Protein AF-A0A937D7L8-F1 (afdb_monomer)

Mean predicted aligned error: 16.49 Å

Organism: NCBI:txid2801330

pLDDT: mean 87.0, std 16.32, range [28.02, 98.81]

Structure (mmCIF, N/CA/C/O backbone):
data_AF-A0A937D7L8-F1
#
_entry.id   AF-A0A937D7L8-F1
#
loop_
_atom_site.group_PDB
_atom_site.id
_atom_site.type_symbol
_atom_site.label_atom_id
_atom_site.label_alt_id
_atom_site.label_comp_id
_atom_site.label_asym_id
_atom_site.label_entity_id
_atom_site.label_seq_id
_atom_site.pdbx_PDB_ins_code
_atom_site.Cartn_x
_atom_site.Cartn_y
_atom_site.Cartn_z
_atom_site.occupancy
_atom_site.B_iso_or_equiv
_atom_site.auth_seq_id
_atom_site.auth_comp_id
_atom_site.auth_asym_id
_atom_site.auth_atom_id
_atom_site.pdbx_PDB_model_num
ATOM 1 N N . MET A 1 1 ? 13.130 20.026 -15.364 1.00 86.62 1 MET A N 1
ATOM 2 C CA . MET A 1 1 ? 12.584 19.504 -14.091 1.00 86.62 1 MET A CA 1
ATOM 3 C C . MET A 1 1 ? 13.753 19.072 -13.237 1.00 86.62 1 MET A C 1
ATOM 5 O O . MET A 1 1 ? 14.743 18.629 -13.805 1.00 86.62 1 MET A O 1
ATOM 9 N N . GLU A 1 2 ? 13.665 19.257 -11.926 1.00 87.44 2 GLU A N 1
ATOM 10 C CA . GLU A 1 2 ? 14.718 18.902 -10.976 1.00 87.44 2 GLU A CA 1
ATOM 11 C C . GLU A 1 2 ? 14.117 18.023 -9.879 1.00 87.44 2 GLU A C 1
ATOM 13 O O . GLU A 1 2 ? 13.001 18.280 -9.432 1.00 87.44 2 GLU A O 1
ATOM 18 N N . PHE A 1 3 ? 14.845 16.976 -9.508 1.00 84.62 3 PHE A N 1
ATOM 19 C CA . PHE A 1 3 ? 14.478 15.969 -8.525 1.00 84.62 3 PHE A CA 1
ATOM 20 C C . PHE A 1 3 ? 15.610 15.858 -7.521 1.00 84.62 3 PHE A C 1
ATOM 22 O O . PHE A 1 3 ? 16.779 15.792 -7.902 1.00 84.62 3 PHE A O 1
ATOM 29 N N . THR A 1 4 ? 15.270 15.794 -6.247 1.00 91.50 4 THR A N 1
ATOM 30 C CA . THR A 1 4 ? 16.220 15.511 -5.179 1.00 91.50 4 THR A CA 1
ATOM 31 C C . THR A 1 4 ? 15.619 14.458 -4.275 1.00 91.50 4 THR A C 1
ATOM 33 O O . THR A 1 4 ? 14.421 14.478 -4.000 1.00 91.50 4 THR A O 1
ATOM 36 N N . GLY A 1 5 ? 16.445 13.529 -3.817 1.00 88.94 5 GLY A N 1
ATOM 37 C CA . GLY A 1 5 ? 15.981 12.482 -2.927 1.00 88.94 5 GLY A CA 1
ATOM 38 C C . GLY A 1 5 ? 17.112 11.832 -2.157 1.00 88.94 5 GLY A C 1
ATOM 39 O O . GLY A 1 5 ? 18.282 11.904 -2.534 1.00 88.94 5 GLY A O 1
ATOM 40 N N . THR A 1 6 ? 16.714 11.178 -1.075 1.00 92.94 6 THR A N 1
ATOM 41 C CA . THR A 1 6 ? 17.574 10.351 -0.236 1.00 92.94 6 THR A CA 1
ATOM 42 C C . THR A 1 6 ? 16.927 8.978 -0.110 1.00 92.94 6 THR A C 1
ATOM 44 O O . THR A 1 6 ? 15.709 8.880 0.024 1.00 92.94 6 THR A O 1
ATOM 47 N N . GLN A 1 7 ? 17.734 7.923 -0.172 1.00 91.06 7 GLN A N 1
ATOM 48 C CA . GLN A 1 7 ? 17.317 6.534 -0.010 1.00 91.06 7 GLN A CA 1
ATOM 49 C C . GLN A 1 7 ? 18.212 5.866 1.028 1.00 91.06 7 GLN A C 1
ATOM 51 O O . GLN A 1 7 ? 19.437 5.967 0.946 1.00 91.06 7 GLN A O 1
ATOM 56 N N . LEU A 1 8 ? 17.602 5.188 1.999 1.00 91.88 8 LEU A N 1
ATOM 57 C CA . LEU A 1 8 ? 18.319 4.329 2.933 1.00 91.88 8 LEU A CA 1
ATOM 58 C C . LEU A 1 8 ? 18.223 2.891 2.423 1.00 91.88 8 LEU A C 1
ATOM 60 O O . LEU A 1 8 ? 17.158 2.282 2.463 1.00 91.88 8 LEU A O 1
ATOM 64 N N . ILE A 1 9 ? 19.335 2.371 1.917 1.00 91.44 9 ILE A N 1
ATOM 65 C CA . ILE A 1 9 ? 19.406 1.067 1.262 1.00 91.44 9 ILE A CA 1
ATOM 66 C C . ILE A 1 9 ? 19.943 0.046 2.270 1.00 91.44 9 ILE A C 1
ATOM 68 O O . ILE A 1 9 ? 21.048 0.259 2.786 1.00 91.44 9 ILE A O 1
ATOM 72 N N . PRO A 1 10 ? 19.225 -1.061 2.549 1.00 85.75 10 PRO A N 1
ATOM 73 C CA . PRO A 1 10 ? 19.586 -2.040 3.577 1.00 85.75 10 PRO A CA 1
ATOM 74 C C . PRO A 1 10 ? 20.721 -2.983 3.132 1.00 85.75 10 PRO A C 1
ATOM 76 O O . PRO A 1 10 ? 20.626 -4.203 3.224 1.00 85.75 10 PRO A O 1
ATOM 79 N N . ALA A 1 11 ? 21.808 -2.417 2.609 1.00 89.31 11 ALA A N 1
ATOM 80 C CA . ALA A 1 11 ? 22.991 -3.134 2.161 1.00 89.31 11 ALA A CA 1
ATOM 81 C C . ALA A 1 11 ? 24.252 -2.301 2.404 1.00 89.31 11 ALA A C 1
ATOM 83 O O . ALA A 1 11 ? 24.210 -1.072 2.496 1.00 89.31 11 ALA A O 1
ATOM 84 N N . ARG A 1 12 ? 25.404 -2.976 2.473 1.00 91.50 12 ARG A N 1
ATOM 85 C CA . ARG A 1 12 ? 26.709 -2.313 2.603 1.00 91.50 12 ARG A CA 1
ATOM 86 C C . ARG A 1 12 ? 27.050 -1.531 1.339 1.00 91.50 12 ARG A C 1
ATOM 88 O O . ARG A 1 12 ? 26.766 -1.984 0.231 1.00 91.50 12 ARG A O 1
ATOM 95 N N . ARG A 1 13 ? 27.786 -0.432 1.496 1.00 92.44 13 ARG A N 1
ATOM 96 C CA . ARG A 1 13 ? 28.120 0.495 0.404 1.00 92.44 13 ARG A CA 1
ATOM 97 C C . ARG A 1 13 ? 28.836 -0.150 -0.774 1.00 92.44 13 ARG A C 1
ATOM 99 O O . ARG A 1 13 ? 28.587 0.233 -1.909 1.00 92.44 13 ARG A O 1
ATOM 106 N N . ALA A 1 14 ? 29.651 -1.175 -0.530 1.00 89.75 14 ALA A N 1
ATOM 107 C CA . ALA A 1 14 ? 30.273 -1.965 -1.592 1.00 89.75 14 ALA A CA 1
ATOM 108 C C . ALA A 1 14 ? 29.255 -2.747 -2.444 1.00 89.75 14 ALA A C 1
ATOM 110 O O . ALA A 1 14 ? 29.382 -2.773 -3.664 1.00 89.75 14 ALA A O 1
ATOM 111 N N . ALA A 1 15 ? 28.232 -3.341 -1.822 1.00 89.00 15 ALA A N 1
ATOM 112 C CA . ALA A 1 15 ? 27.176 -4.061 -2.535 1.00 89.00 15 ALA A CA 1
ATOM 113 C C . ALA A 1 15 ? 26.289 -3.094 -3.330 1.00 89.00 15 ALA A C 1
ATOM 115 O O . ALA A 1 15 ? 26.024 -3.328 -4.506 1.00 89.00 15 ALA A O 1
ATOM 116 N N . VAL A 1 16 ? 25.923 -1.961 -2.719 1.00 93.31 16 VAL A N 1
ATOM 117 C CA . VAL A 1 16 ? 25.184 -0.879 -3.391 1.00 93.31 16 VAL A CA 1
ATOM 118 C C . VAL A 1 16 ? 25.957 -0.349 -4.594 1.00 93.31 16 VAL A C 1
ATOM 120 O O . VAL A 1 16 ? 25.403 -0.233 -5.682 1.00 93.31 16 VAL A O 1
ATOM 123 N N . TRP A 1 17 ? 27.249 -0.066 -4.418 1.00 93.62 17 TRP A N 1
ATOM 124 C CA . TRP A 1 17 ? 28.114 0.390 -5.500 1.00 93.62 17 TRP A CA 1
ATOM 125 C C . TRP A 1 17 ? 28.202 -0.631 -6.633 1.00 93.62 17 TRP A C 1
ATOM 127 O O . TRP A 1 17 ? 28.096 -0.253 -7.796 1.00 93.62 17 TRP A O 1
ATOM 137 N N . SER A 1 18 ? 28.369 -1.915 -6.306 1.00 92.19 18 SER A N 1
ATOM 138 C CA . SER A 1 18 ? 28.414 -2.982 -7.305 1.00 92.19 18 SER A CA 1
ATOM 139 C C . SER A 1 18 ? 27.121 -3.037 -8.118 1.00 92.19 18 SER A C 1
ATOM 141 O O . SER A 1 18 ? 27.185 -3.061 -9.340 1.00 92.19 18 SER A O 1
ATOM 143 N N . ALA A 1 19 ? 25.960 -2.999 -7.458 1.00 91.81 19 ALA A N 1
ATOM 144 C CA . ALA A 1 19 ? 24.665 -3.072 -8.131 1.00 91.81 19 ALA A CA 1
ATOM 145 C C . ALA A 1 19 ? 24.355 -1.820 -8.973 1.00 91.81 19 ALA A C 1
ATOM 147 O O . ALA A 1 19 ? 23.807 -1.936 -10.063 1.00 91.81 19 ALA A O 1
ATOM 148 N N . LEU A 1 20 ? 24.754 -0.624 -8.523 1.00 93.12 20 LEU A N 1
ATOM 149 C CA . LEU A 1 20 ? 24.601 0.617 -9.300 1.00 93.12 20 LEU A CA 1
ATOM 150 C C . LEU A 1 20 ? 25.451 0.657 -10.578 1.00 93.12 20 LEU A C 1
ATOM 152 O O . LEU A 1 20 ? 25.197 1.483 -11.451 1.00 93.12 20 LEU A O 1
ATOM 156 N N . ASN A 1 21 ? 26.468 -0.198 -10.674 1.00 91.56 21 ASN A N 1
ATOM 157 C CA . ASN A 1 21 ? 27.379 -0.274 -11.814 1.00 91.56 21 ASN A CA 1
ATOM 158 C C . ASN A 1 21 ? 27.274 -1.615 -12.560 1.00 91.56 21 ASN A C 1
ATOM 160 O O . ASN A 1 21 ? 28.126 -1.915 -13.395 1.00 91.56 21 ASN A O 1
ATOM 164 N N . ASP A 1 22 ? 26.239 -2.407 -12.274 1.00 89.69 22 ASP A N 1
ATOM 165 C CA . ASP A 1 22 ? 25.953 -3.669 -12.949 1.00 89.69 22 ASP A CA 1
ATOM 166 C C . ASP A 1 22 ? 24.780 -3.482 -13.932 1.00 89.69 22 ASP A C 1
ATOM 168 O O . ASP A 1 22 ? 23.643 -3.272 -13.498 1.00 89.69 22 ASP A O 1
ATOM 172 N N . PRO A 1 23 ? 25.019 -3.573 -15.255 1.00 89.06 23 PRO A N 1
ATOM 173 C CA . PRO A 1 23 ? 23.970 -3.471 -16.265 1.00 89.06 23 PRO A CA 1
ATOM 174 C C . PRO A 1 23 ? 22.791 -4.419 -16.027 1.00 89.06 23 PRO A C 1
ATOM 176 O O . PRO A 1 23 ? 21.646 -4.022 -16.235 1.00 89.06 23 PRO A O 1
ATOM 179 N N . ALA A 1 24 ? 23.046 -5.644 -15.554 1.00 87.19 24 ALA A N 1
ATOM 180 C CA . ALA A 1 24 ? 21.994 -6.629 -15.321 1.00 87.19 24 ALA A CA 1
ATOM 181 C C . ALA A 1 24 ? 21.109 -6.241 -14.129 1.00 87.19 24 ALA A C 1
ATOM 183 O O . ALA A 1 24 ? 19.885 -6.367 -14.206 1.00 87.19 24 ALA A O 1
ATOM 184 N N . ALA A 1 25 ? 21.713 -5.732 -13.051 1.00 87.62 25 ALA A N 1
ATOM 185 C CA . ALA A 1 25 ? 20.992 -5.187 -11.904 1.00 87.62 25 ALA A CA 1
ATOM 186 C C . ALA A 1 25 ? 20.160 -3.957 -12.300 1.00 87.62 25 ALA A C 1
ATOM 188 O O . ALA A 1 25 ? 18.971 -3.878 -11.989 1.00 87.62 25 ALA A O 1
ATOM 189 N N . LEU A 1 26 ? 20.757 -3.019 -13.042 1.00 90.44 26 LEU A N 1
ATOM 190 C CA . LEU A 1 26 ? 20.073 -1.811 -13.505 1.00 90.44 26 LEU A CA 1
ATOM 191 C C . LEU A 1 26 ? 18.905 -2.135 -14.447 1.00 90.44 26 LEU A C 1
ATOM 193 O O . LEU A 1 26 ? 17.831 -1.555 -14.289 1.00 90.44 26 LEU A O 1
ATOM 197 N N . GLN A 1 27 ? 19.070 -3.087 -15.372 1.00 90.44 27 GLN A N 1
ATOM 198 C CA . GLN A 1 27 ? 17.999 -3.516 -16.276 1.00 90.44 27 GLN A CA 1
ATOM 199 C C . GLN A 1 27 ? 16.775 -4.034 -15.511 1.00 90.44 27 GLN A C 1
ATOM 201 O O . GLN A 1 27 ? 15.650 -3.698 -15.868 1.00 90.44 27 GLN A O 1
ATOM 206 N N . GLN A 1 28 ? 16.990 -4.815 -14.447 1.00 86.62 28 GLN A N 1
ATOM 207 C CA . GLN A 1 28 ? 15.910 -5.351 -13.610 1.00 86.62 28 GLN A CA 1
ATOM 208 C C . GLN A 1 28 ? 15.168 -4.256 -12.834 1.00 86.62 28 GLN A C 1
ATOM 210 O O . GLN A 1 28 ? 13.982 -4.399 -12.549 1.00 86.62 28 GLN A O 1
ATOM 215 N N . CYS A 1 29 ? 15.852 -3.157 -12.509 1.00 90.00 29 CYS A N 1
ATOM 216 C CA . CYS A 1 29 ? 15.279 -2.079 -11.707 1.00 90.00 29 CYS A CA 1
ATOM 217 C C . CYS A 1 29 ? 14.566 -1.007 -12.549 1.00 90.00 29 CYS A C 1
ATOM 219 O O . CYS A 1 29 ? 13.704 -0.294 -12.041 1.00 90.00 29 CYS A O 1
ATOM 221 N N . ILE A 1 30 ? 14.904 -0.851 -13.832 1.00 87.56 30 ILE A N 1
ATOM 222 C CA . ILE A 1 30 ? 14.313 0.183 -14.693 1.00 87.56 30 ILE A CA 1
ATOM 223 C C . ILE A 1 30 ? 13.027 -0.350 -15.341 1.00 87.56 30 ILE A C 1
ATOM 225 O O . ILE A 1 30 ? 13.064 -1.185 -16.245 1.00 87.56 30 ILE A O 1
ATOM 229 N N . GLN A 1 31 ? 11.868 0.180 -14.933 1.00 82.25 31 GLN A N 1
ATOM 230 C CA . GLN A 1 31 ? 10.583 -0.239 -15.501 1.00 82.25 31 GLN A CA 1
ATOM 231 C C . GLN A 1 31 ? 10.530 -0.011 -17.022 1.00 82.25 31 GLN A C 1
ATOM 233 O O . GLN A 1 31 ? 10.794 1.086 -17.515 1.00 82.25 31 GLN A O 1
ATOM 238 N N . GLY A 1 32 ? 10.123 -1.049 -17.761 1.00 84.06 32 GLY A N 1
ATOM 239 C CA . GLY A 1 32 ? 9.990 -0.998 -19.217 1.00 84.06 32 GLY A CA 1
ATOM 240 C C . GLY A 1 32 ? 11.327 -1.048 -19.955 1.00 84.06 32 GLY A C 1
ATOM 241 O O . GLY A 1 32 ? 11.353 -0.813 -21.162 1.00 84.06 32 GLY A O 1
ATOM 242 N N . CYS A 1 33 ? 12.433 -1.330 -19.260 1.00 89.75 33 CYS A N 1
ATOM 243 C CA . CYS A 1 33 ? 13.722 -1.548 -19.894 1.00 89.75 33 CYS A CA 1
ATOM 244 C C . CYS A 1 33 ? 13.729 -2.892 -20.631 1.00 89.75 33 CYS A C 1
ATOM 246 O O . CYS A 1 33 ? 13.699 -3.954 -20.020 1.00 89.75 33 CYS A O 1
ATOM 248 N N . GLU A 1 34 ? 13.765 -2.842 -21.961 1.00 90.25 34 GLU A N 1
ATOM 249 C CA . GLU A 1 34 ? 13.915 -4.034 -22.802 1.00 90.25 34 GLU A CA 1
ATOM 250 C C . GLU A 1 34 ? 15.375 -4.499 -22.846 1.00 90.25 34 GLU A C 1
ATOM 252 O O . GLU A 1 34 ? 15.653 -5.682 -23.024 1.00 90.25 34 GLU A O 1
ATOM 257 N N . ARG A 1 35 ? 16.315 -3.553 -22.733 1.00 90.44 35 ARG A N 1
ATOM 258 C CA . ARG A 1 35 ? 17.748 -3.797 -22.906 1.00 90.44 35 ARG A CA 1
ATOM 259 C C . ARG A 1 35 ? 18.556 -2.725 -22.188 1.00 90.44 35 ARG A C 1
ATOM 261 O O . ARG A 1 35 ? 18.288 -1.543 -22.406 1.00 90.44 35 ARG A O 1
ATOM 268 N N . PHE A 1 36 ? 19.550 -3.127 -21.401 1.00 91.00 36 PHE A N 1
ATOM 269 C CA . PHE A 1 36 ? 20.550 -2.238 -20.811 1.00 91.00 36 PHE A CA 1
ATOM 270 C C . PHE A 1 36 ? 21.926 -2.903 -20.886 1.00 91.00 36 PHE A C 1
ATOM 272 O O . PHE A 1 36 ? 22.190 -3.888 -20.203 1.00 91.00 36 PHE A O 1
ATOM 279 N N . GLU A 1 37 ? 22.809 -2.389 -21.735 1.00 90.94 37 GLU A N 1
ATOM 280 C CA . GLU A 1 37 ? 24.075 -3.056 -22.044 1.00 90.94 37 GLU A CA 1
ATOM 281 C C . GLU A 1 37 ? 25.254 -2.098 -22.012 1.00 90.94 37 GLU A C 1
ATOM 283 O O . GLU A 1 37 ? 25.131 -0.921 -22.345 1.00 90.94 37 GLU A O 1
ATOM 288 N N . ALA A 1 38 ? 26.419 -2.622 -21.635 1.00 88.75 38 ALA A N 1
ATOM 289 C CA . ALA A 1 38 ? 27.677 -1.898 -21.728 1.00 88.75 38 ALA A CA 1
ATOM 290 C C . ALA A 1 38 ? 28.092 -1.680 -23.183 1.00 88.75 38 ALA A C 1
ATOM 292 O O . ALA A 1 38 ? 28.195 -2.626 -23.957 1.00 88.75 38 ALA A O 1
ATOM 293 N N . ASP A 1 39 ? 28.360 -0.418 -23.506 1.00 87.31 39 ASP A N 1
ATOM 294 C CA . ASP A 1 39 ? 28.872 0.052 -24.799 1.00 87.31 39 ASP A CA 1
ATOM 295 C C . ASP A 1 39 ? 30.293 0.643 -24.660 1.00 87.31 39 ASP A C 1
ATOM 297 O O . ASP A 1 39 ? 30.927 1.064 -25.621 1.00 87.31 39 ASP A O 1
ATOM 301 N N . GLY A 1 40 ? 30.832 0.654 -23.436 1.00 83.50 40 GLY A N 1
ATOM 302 C CA . GLY A 1 40 ? 32.191 1.082 -23.120 1.00 83.50 40 GLY A CA 1
ATOM 303 C C . GLY A 1 40 ? 32.389 1.306 -21.616 1.00 83.50 40 GLY A C 1
ATOM 304 O O . GLY A 1 40 ? 31.451 1.147 -20.831 1.00 83.50 40 GLY A O 1
ATOM 305 N N . PRO A 1 41 ? 33.600 1.686 -21.169 1.00 80.19 41 PRO A N 1
ATOM 306 C CA . PRO A 1 41 ? 33.849 2.028 -19.770 1.00 80.19 41 PRO A CA 1
ATOM 307 C C . PRO A 1 41 ? 32.956 3.189 -19.315 1.00 80.19 41 PRO A C 1
ATOM 309 O O . PRO A 1 41 ? 33.081 4.307 -19.812 1.00 80.19 41 PRO A O 1
ATOM 312 N N . GLY A 1 42 ? 32.039 2.916 -18.382 1.00 82.25 42 GLY A N 1
ATOM 313 C CA . GLY A 1 42 ? 31.071 3.905 -17.899 1.00 82.25 42 GLY A CA 1
ATOM 314 C C . GLY A 1 42 ? 30.070 4.372 -18.961 1.00 82.25 42 GLY A C 1
ATOM 315 O O . GLY A 1 42 ? 29.457 5.417 -18.775 1.00 82.25 42 GLY A O 1
ATOM 316 N N . GLN A 1 43 ? 29.921 3.639 -20.068 1.00 90.44 43 GLN A N 1
ATOM 317 C CA . GLN A 1 43 ? 28.959 3.937 -21.125 1.00 90.44 43 GLN A CA 1
ATOM 318 C C . GLN A 1 43 ? 28.019 2.756 -21.319 1.00 90.44 43 GLN A C 1
ATOM 320 O O . GLN A 1 43 ? 28.448 1.609 -21.465 1.00 90.44 43 GLN A O 1
ATOM 325 N N . TRP A 1 44 ? 26.728 3.055 -21.346 1.00 93.50 44 TRP A N 1
ATOM 326 C CA . TRP A 1 44 ? 25.671 2.073 -21.507 1.00 93.50 44 TRP A CA 1
ATOM 327 C C . TRP A 1 44 ? 24.692 2.509 -22.584 1.00 93.50 44 TRP A C 1
ATOM 329 O O . TRP A 1 44 ? 24.410 3.696 -22.751 1.00 93.50 44 TRP A O 1
ATOM 339 N N . THR A 1 45 ? 24.123 1.540 -23.284 1.00 93.50 45 THR A N 1
ATOM 340 C CA . THR A 1 45 ? 22.968 1.745 -24.153 1.00 93.50 45 THR A CA 1
ATOM 341 C C . THR A 1 45 ? 21.734 1.170 -23.488 1.00 93.50 45 THR A C 1
ATOM 343 O O . THR A 1 45 ? 21.781 0.119 -22.851 1.00 93.50 45 THR A O 1
ATOM 346 N N . ALA A 1 46 ? 20.620 1.882 -23.622 1.00 92.19 46 ALA A N 1
ATOM 347 C CA . ALA A 1 46 ? 19.362 1.503 -23.011 1.00 92.19 46 ALA A CA 1
ATOM 348 C C . ALA A 1 46 ? 18.222 1.593 -24.021 1.00 92.19 46 ALA A C 1
ATOM 350 O O . ALA A 1 46 ? 18.107 2.552 -24.790 1.00 92.19 46 ALA A O 1
ATOM 351 N N . VAL A 1 47 ? 17.337 0.606 -23.980 1.00 92.38 47 VAL A N 1
ATOM 352 C CA . VAL A 1 47 ? 16.044 0.646 -24.649 1.00 92.38 47 VAL A CA 1
ATOM 353 C C . VAL A 1 47 ? 14.968 0.584 -23.585 1.00 92.38 47 VAL A C 1
ATOM 355 O O . VAL A 1 47 ? 14.898 -0.380 -22.826 1.00 92.38 47 VAL A O 1
ATOM 358 N N . VAL A 1 48 ? 14.123 1.610 -23.540 1.00 89.31 48 VAL A N 1
ATOM 359 C CA . VAL A 1 48 ? 13.058 1.734 -22.545 1.00 89.31 48 VAL A CA 1
ATOM 360 C C . VAL A 1 48 ? 11.741 2.039 -23.238 1.00 89.31 48 VAL A C 1
ATOM 362 O O . VAL A 1 48 ? 11.642 2.979 -24.026 1.00 89.31 48 VAL A O 1
ATOM 365 N N . VAL A 1 49 ? 10.705 1.272 -22.928 1.00 87.00 49 VAL A N 1
ATOM 366 C CA . VAL A 1 49 ? 9.329 1.558 -23.326 1.00 87.00 49 VAL A CA 1
ATOM 367 C C . VAL A 1 49 ? 8.629 2.252 -22.170 1.00 87.00 49 VAL A C 1
ATOM 369 O O . VAL A 1 49 ? 8.421 1.662 -21.115 1.00 87.00 49 VAL A O 1
ATOM 372 N N . ALA A 1 50 ? 8.228 3.503 -22.383 1.00 80.44 50 ALA A N 1
ATOM 373 C CA . ALA A 1 50 ? 7.523 4.289 -21.380 1.00 80.44 50 ALA A CA 1
ATOM 374 C C . ALA A 1 50 ? 6.171 4.774 -21.913 1.00 80.44 50 ALA A C 1
ATOM 376 O O . ALA A 1 50 ? 6.022 5.127 -23.088 1.00 80.44 50 ALA A O 1
ATOM 377 N N . ALA A 1 51 ? 5.179 4.802 -21.024 1.00 79.88 51 ALA A N 1
ATOM 378 C CA . ALA A 1 51 ? 3.866 5.374 -21.283 1.00 79.88 51 ALA A CA 1
ATOM 379 C C . ALA A 1 51 ? 3.730 6.709 -20.539 1.00 79.88 51 ALA A C 1
ATOM 381 O O . ALA A 1 51 ? 3.830 6.761 -19.315 1.00 79.88 51 ALA A O 1
ATOM 382 N N . ILE A 1 52 ? 3.498 7.791 -21.284 1.00 72.75 52 ILE A N 1
ATOM 383 C CA . ILE A 1 52 ? 3.280 9.140 -20.754 1.00 72.75 52 ILE A CA 1
ATOM 384 C C . ILE A 1 52 ? 1.878 9.582 -21.185 1.00 72.75 52 ILE A C 1
ATOM 386 O O . ILE A 1 52 ? 1.661 10.054 -22.303 1.00 72.75 52 ILE A O 1
ATOM 390 N N . GLY A 1 53 ? 0.899 9.385 -20.298 1.00 68.38 53 GLY A N 1
ATOM 391 C CA . GLY A 1 53 ? -0.514 9.609 -20.613 1.00 68.38 53 GLY A CA 1
ATOM 392 C C . GLY A 1 53 ? -1.000 8.675 -21.733 1.00 68.38 53 GLY A C 1
ATOM 393 O O . GLY A 1 53 ? -0.792 7.469 -21.628 1.00 68.38 53 GLY A O 1
ATOM 394 N N . PRO A 1 54 ? -1.627 9.194 -22.808 1.00 69.62 54 PRO A N 1
ATOM 395 C CA . PRO A 1 54 ? -2.097 8.372 -23.927 1.00 69.62 54 PRO A CA 1
ATOM 396 C C . PRO A 1 54 ? -0.971 7.932 -24.879 1.00 69.62 54 PRO A C 1
ATOM 398 O O . PRO A 1 54 ? -1.221 7.177 -25.816 1.00 69.62 54 PRO A O 1
ATOM 401 N N . VAL A 1 55 ? 0.261 8.420 -24.689 1.00 72.38 55 VAL A N 1
ATOM 402 C CA . VAL A 1 55 ? 1.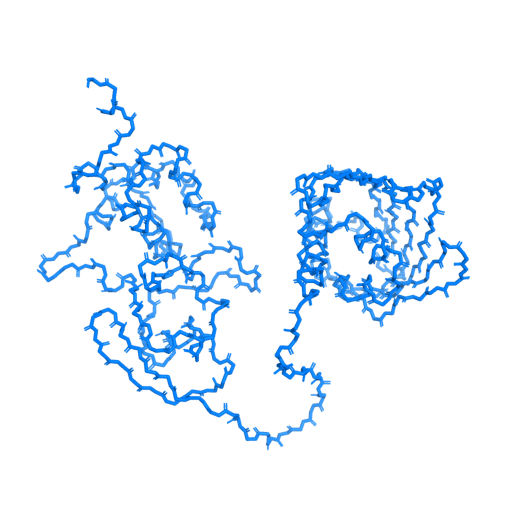386 8.146 -25.589 1.00 72.38 55 VAL A CA 1
ATOM 403 C C . VAL A 1 55 ? 2.254 7.040 -25.005 1.00 72.38 55 VAL A C 1
ATOM 405 O O . VAL A 1 55 ? 2.939 7.244 -24.006 1.00 72.38 55 VAL A O 1
ATOM 408 N N . LYS A 1 56 ? 2.271 5.879 -25.663 1.00 82.25 56 LYS A N 1
ATOM 409 C CA . LYS A 1 56 ? 3.273 4.831 -25.442 1.00 82.25 56 LYS A CA 1
ATOM 410 C C . LYS A 1 56 ? 4.386 5.002 -26.470 1.00 82.25 56 LYS A C 1
ATOM 412 O O . LYS A 1 56 ? 4.110 5.049 -27.667 1.00 82.25 56 LYS A O 1
ATOM 417 N N . ALA A 1 57 ? 5.627 5.119 -26.013 1.00 85.25 57 ALA A N 1
ATOM 418 C CA . ALA A 1 57 ? 6.776 5.312 -26.887 1.00 85.25 57 ALA A CA 1
ATOM 419 C C . ALA A 1 57 ? 7.950 4.435 -26.454 1.00 85.25 57 ALA A C 1
ATOM 421 O O . ALA A 1 57 ? 8.191 4.219 -25.267 1.00 85.25 57 ALA A O 1
ATOM 422 N N . ARG A 1 58 ? 8.681 3.943 -27.453 1.00 91.50 58 ARG A N 1
ATOM 423 C CA . ARG A 1 58 ? 9.934 3.217 -27.279 1.00 91.50 58 ARG A CA 1
ATOM 424 C C . ARG A 1 58 ? 11.084 4.195 -27.453 1.00 91.50 58 ARG A C 1
ATOM 426 O O . ARG A 1 58 ? 11.187 4.828 -28.502 1.00 91.50 58 ARG A O 1
ATOM 433 N N . PHE A 1 59 ? 11.918 4.318 -26.434 1.00 89.88 59 PHE A N 1
ATOM 434 C CA . PHE A 1 59 ? 13.073 5.199 -26.403 1.00 89.88 59 PHE A CA 1
ATOM 435 C C . PHE A 1 59 ? 14.340 4.370 -26.519 1.00 89.88 59 PHE A C 1
ATOM 437 O O . PHE A 1 59 ? 14.531 3.410 -25.777 1.00 89.88 59 PHE A O 1
ATOM 444 N N . THR A 1 60 ? 15.216 4.766 -27.431 1.00 93.31 60 THR A N 1
ATOM 445 C CA . THR A 1 60 ? 16.580 4.244 -27.504 1.00 93.31 60 THR A CA 1
ATOM 446 C C . THR A 1 60 ? 17.524 5.346 -27.067 1.00 93.31 60 THR A C 1
ATOM 448 O O . THR A 1 60 ? 17.398 6.488 -27.517 1.00 93.31 60 THR A O 1
ATOM 451 N N . GLY A 1 61 ? 18.424 5.022 -26.149 1.00 92.69 61 GLY A N 1
ATOM 452 C CA . GLY A 1 61 ? 19.237 6.004 -25.465 1.00 92.69 61 GLY A CA 1
ATOM 453 C C . GLY A 1 61 ? 20.607 5.502 -25.054 1.00 92.69 61 GLY A C 1
ATOM 454 O O . GLY A 1 61 ? 20.912 4.315 -25.145 1.00 92.69 61 GLY A O 1
ATOM 455 N N . SER A 1 62 ? 21.413 6.445 -24.589 1.00 93.56 62 SER A N 1
ATOM 456 C CA . SER A 1 62 ? 22.746 6.217 -24.045 1.00 93.56 62 SER A CA 1
ATOM 457 C C . SER A 1 62 ? 22.835 6.814 -22.645 1.00 93.56 62 SER A C 1
ATOM 459 O O . SER A 1 62 ? 22.241 7.864 -22.382 1.00 93.56 62 SER A O 1
ATOM 461 N N . VAL A 1 63 ? 23.597 6.168 -21.771 1.00 94.69 63 VAL A N 1
ATOM 462 C CA . VAL A 1 63 ? 23.942 6.642 -20.433 1.00 94.69 63 VAL A CA 1
ATOM 463 C C . VAL A 1 63 ? 25.459 6.682 -20.315 1.00 94.69 63 VAL A C 1
ATOM 465 O O . VAL A 1 63 ? 26.125 5.711 -20.656 1.00 94.69 63 VAL A O 1
ATOM 468 N N . SER A 1 64 ? 25.991 7.789 -19.815 1.00 94.25 64 SER A N 1
ATOM 469 C CA . SER A 1 64 ? 27.418 7.998 -19.593 1.00 94.25 64 SER A CA 1
ATOM 470 C C . SER A 1 64 ? 27.668 8.386 -18.142 1.00 94.25 64 SER A C 1
ATOM 472 O O . SER A 1 64 ? 26.970 9.238 -17.591 1.00 94.25 64 SER A O 1
ATOM 474 N N . LEU A 1 65 ? 28.673 7.776 -17.524 1.00 93.88 65 LEU A N 1
ATOM 475 C CA . LEU A 1 65 ? 29.151 8.113 -16.192 1.00 93.88 65 LEU A CA 1
ATOM 476 C C . LEU A 1 65 ? 30.380 9.023 -16.271 1.00 93.88 65 LEU A C 1
ATOM 478 O O . LEU A 1 65 ? 31.297 8.801 -17.060 1.00 93.88 65 LEU A O 1
ATOM 482 N N . HIS A 1 66 ? 30.414 10.028 -15.406 1.00 94.44 66 HIS A N 1
ATOM 483 C CA . HIS A 1 66 ? 31.473 11.023 -15.294 1.00 94.44 66 HIS A CA 1
ATOM 484 C C . HIS A 1 66 ? 31.837 11.237 -13.825 1.00 94.44 66 HIS A C 1
ATOM 486 O O . HIS A 1 66 ? 31.016 11.004 -12.939 1.00 94.44 66 HIS A O 1
ATOM 492 N N . ASP A 1 67 ? 33.055 11.722 -13.574 1.00 94.56 67 ASP A N 1
ATOM 493 C CA . ASP A 1 67 ? 33.561 12.043 -12.231 1.00 94.56 67 ASP A CA 1
ATOM 494 C C . ASP A 1 67 ? 33.314 10.907 -11.229 1.00 94.56 67 ASP A C 1
ATOM 496 O O . ASP A 1 67 ? 32.716 11.086 -10.169 1.00 94.56 67 ASP A O 1
ATOM 500 N N . ILE A 1 68 ? 33.714 9.700 -11.634 1.00 93.81 68 ILE A N 1
ATOM 501 C CA . ILE A 1 68 ? 33.495 8.477 -10.868 1.00 93.81 68 ILE A CA 1
ATOM 502 C C . ILE A 1 68 ? 34.457 8.454 -9.684 1.00 93.81 68 ILE A C 1
ATOM 504 O O . ILE A 1 68 ? 35.670 8.344 -9.854 1.00 93.81 68 ILE A O 1
ATOM 508 N N . GLU A 1 69 ? 33.896 8.490 -8.481 1.00 93.06 69 GLU A N 1
ATOM 509 C CA . GLU A 1 69 ? 34.607 8.315 -7.222 1.00 93.06 69 GLU A CA 1
ATOM 510 C C . GLU A 1 69 ? 34.197 6.960 -6.620 1.00 93.06 69 GLU A C 1
ATOM 512 O O . GLU A 1 69 ? 33.082 6.835 -6.096 1.00 93.06 69 GLU A O 1
ATOM 517 N N . PRO A 1 70 ? 35.053 5.921 -6.700 1.00 92.56 70 PRO A N 1
ATOM 518 C CA . PRO A 1 70 ? 34.722 4.577 -6.237 1.00 92.56 70 PRO A CA 1
ATOM 519 C C . PRO A 1 70 ? 34.134 4.547 -4.823 1.00 92.56 70 PRO A C 1
ATOM 521 O O . PRO A 1 70 ? 34.698 5.125 -3.896 1.00 92.56 70 PRO A O 1
ATOM 524 N N . LEU A 1 71 ? 33.001 3.854 -4.658 1.00 91.00 71 LEU A N 1
ATOM 525 C CA . LEU A 1 71 ? 32.230 3.740 -3.407 1.00 91.00 71 LEU A CA 1
ATOM 526 C C . LEU A 1 71 ? 31.657 5.060 -2.858 1.00 91.00 71 LEU A C 1
ATOM 528 O O . LEU A 1 71 ? 31.045 5.049 -1.787 1.00 91.00 71 LEU A O 1
ATOM 532 N N . ALA A 1 72 ? 31.845 6.188 -3.542 1.00 92.38 72 ALA A N 1
ATOM 533 C CA . ALA A 1 72 ? 31.428 7.506 -3.071 1.00 92.38 72 ALA A CA 1
ATOM 534 C C . ALA A 1 72 ? 30.374 8.150 -3.974 1.00 92.38 72 ALA A C 1
ATOM 536 O O . ALA A 1 72 ? 29.450 8.776 -3.460 1.00 92.38 72 ALA A O 1
ATOM 537 N N . GLY A 1 73 ? 30.451 7.982 -5.293 1.00 94.94 73 GLY A N 1
ATOM 538 C CA . GLY A 1 73 ? 29.442 8.518 -6.203 1.00 94.94 73 GLY A CA 1
ATOM 539 C C . GLY A 1 73 ? 29.949 8.758 -7.618 1.00 94.94 73 GLY A C 1
ATOM 540 O O . GLY A 1 73 ? 31.074 8.407 -7.961 1.00 94.94 73 GLY A O 1
ATOM 541 N N . TYR A 1 74 ? 29.091 9.356 -8.438 1.00 96.88 74 TYR A N 1
ATOM 542 C CA . TYR A 1 74 ? 29.408 9.797 -9.796 1.00 96.88 74 TYR A CA 1
ATOM 543 C C . TYR A 1 74 ? 28.348 10.781 -10.295 1.00 96.88 74 TYR A C 1
ATOM 545 O O . TYR A 1 74 ? 27.269 10.928 -9.704 1.00 96.88 74 TYR A O 1
ATOM 553 N N . ARG A 1 75 ? 28.645 11.444 -11.411 1.00 96.19 75 ARG A N 1
ATOM 554 C CA . ARG A 1 75 ? 27.639 12.097 -12.247 1.00 96.19 75 ARG A CA 1
ATOM 555 C C . ARG A 1 75 ? 27.235 11.147 -13.367 1.00 96.19 75 ARG A C 1
ATOM 557 O O . ARG A 1 75 ? 28.091 10.514 -13.970 1.00 96.19 75 ARG A O 1
ATOM 564 N N . LEU A 1 76 ? 25.948 11.057 -13.663 1.00 94.69 76 LEU A N 1
ATOM 565 C CA . LEU A 1 76 ? 25.428 10.310 -14.803 1.00 94.69 76 LEU A CA 1
ATOM 566 C C . LEU A 1 76 ? 24.689 11.246 -15.754 1.00 94.69 76 LEU A C 1
ATOM 568 O O . LEU A 1 76 ? 23.954 12.131 -15.318 1.00 94.69 76 LEU A O 1
ATOM 572 N N . GLU A 1 77 ? 24.866 11.032 -17.049 1.00 95.56 77 GLU A N 1
ATOM 573 C CA . GLU A 1 77 ? 24.135 11.718 -18.106 1.00 95.56 77 GLU A CA 1
ATOM 574 C C . GLU A 1 77 ? 23.434 10.688 -18.980 1.00 95.56 77 GLU A C 1
ATOM 576 O O . GLU A 1 77 ? 24.062 9.786 -19.518 1.00 95.56 77 GLU A O 1
ATOM 581 N N . GLY A 1 78 ? 22.120 10.812 -19.112 1.00 92.44 78 GLY A N 1
ATOM 582 C CA . GLY A 1 78 ? 21.293 9.975 -19.962 1.00 92.44 78 GLY A CA 1
ATOM 583 C C . GLY A 1 78 ? 20.642 10.797 -21.064 1.00 92.44 78 GLY A C 1
ATOM 584 O O . GLY A 1 78 ? 20.199 11.924 -20.841 1.00 92.44 78 GLY A O 1
ATOM 585 N N . GLN A 1 79 ? 20.512 10.222 -22.250 1.00 93.38 79 GLN A N 1
ATOM 586 C CA . GLN A 1 79 ? 19.686 10.775 -23.320 1.00 93.38 79 GLN A CA 1
ATOM 587 C C . GLN A 1 79 ? 18.934 9.661 -24.032 1.00 93.38 79 GLN A C 1
ATOM 589 O O . GLN A 1 79 ? 19.462 8.566 -24.180 1.00 93.38 79 GLN A O 1
ATOM 594 N N . GLY A 1 80 ? 17.716 9.936 -24.492 1.00 92.00 80 GLY A N 1
ATOM 595 C CA . GLY A 1 80 ? 16.890 8.968 -25.207 1.00 92.00 80 GLY A CA 1
ATOM 596 C C . GLY A 1 80 ? 16.035 9.617 -26.287 1.00 92.00 80 GLY A C 1
ATOM 597 O O . GLY A 1 80 ? 15.466 10.690 -26.081 1.00 92.00 80 GLY A O 1
ATOM 598 N N . GLN A 1 81 ? 15.919 8.945 -27.431 1.00 90.44 81 GLN A N 1
ATOM 599 C CA . GLN A 1 81 ? 15.115 9.365 -28.575 1.00 90.44 81 GLN A CA 1
ATOM 600 C C . GLN A 1 81 ? 13.956 8.386 -28.786 1.00 90.44 81 GLN A C 1
ATOM 602 O O . GLN A 1 81 ? 14.167 7.187 -28.941 1.00 90.44 81 GLN A O 1
ATOM 607 N N . GLY A 1 82 ? 12.730 8.910 -28.826 1.00 87.06 82 GLY A N 1
ATOM 608 C CA . GLY A 1 82 ? 11.489 8.160 -29.053 1.00 87.06 82 GLY A CA 1
ATOM 609 C C . GLY A 1 82 ? 10.877 8.394 -30.437 1.00 87.06 82 GLY A C 1
ATOM 610 O O . GLY A 1 82 ? 9.654 8.397 -30.589 1.00 87.06 82 GLY A O 1
ATOM 611 N N . GLY A 1 83 ? 11.704 8.701 -31.441 1.00 86.00 83 GLY A N 1
ATOM 612 C CA . GLY A 1 83 ? 11.247 9.054 -32.789 1.00 86.00 83 GLY A CA 1
ATOM 613 C C . GLY A 1 83 ? 10.291 10.252 -32.781 1.00 86.00 83 GLY A C 1
ATOM 614 O O . GLY A 1 83 ? 10.632 11.319 -32.269 1.00 86.00 83 GLY A O 1
ATOM 615 N N . ALA A 1 84 ? 9.083 10.065 -33.323 1.00 83.12 84 ALA A N 1
ATOM 616 C CA . ALA A 1 84 ? 8.052 11.104 -33.406 1.00 83.12 84 ALA A CA 1
ATOM 617 C C . ALA A 1 84 ? 7.472 11.530 -32.042 1.00 83.12 84 ALA A C 1
ATOM 619 O O . ALA A 1 84 ? 6.859 12.597 -31.957 1.00 83.12 84 ALA A O 1
ATOM 620 N N . ALA A 1 85 ? 7.653 10.727 -30.985 1.00 82.31 85 ALA A N 1
ATOM 621 C CA . ALA A 1 85 ? 7.229 11.099 -29.638 1.00 82.31 85 ALA A CA 1
ATOM 622 C C . ALA A 1 85 ? 8.077 12.265 -29.100 1.00 82.31 85 ALA A C 1
ATOM 624 O O . ALA A 1 85 ? 7.547 13.208 -28.513 1.00 82.31 85 ALA A O 1
ATOM 625 N N . GLY A 1 86 ? 9.381 12.269 -29.381 1.00 89.19 86 GLY A N 1
ATOM 626 C CA . GLY A 1 86 ? 10.305 13.306 -28.933 1.00 89.19 86 GLY A CA 1
ATOM 627 C C . GLY A 1 86 ? 11.554 12.723 -28.290 1.00 89.19 86 GLY A C 1
ATOM 628 O O . GLY A 1 86 ? 11.966 11.613 -28.626 1.00 89.19 86 GLY A O 1
ATOM 629 N N . PHE A 1 87 ? 12.153 13.478 -27.373 1.00 90.00 87 PHE A N 1
ATOM 630 C CA . PHE A 1 87 ? 13.399 13.098 -26.708 1.00 90.00 87 PHE A CA 1
ATOM 631 C C . PHE A 1 87 ? 13.377 13.420 -25.216 1.00 90.00 87 PHE A C 1
ATOM 633 O O . PHE A 1 87 ? 12.650 14.313 -24.775 1.00 90.00 87 PHE A O 1
ATOM 640 N N . GLY A 1 88 ? 14.213 12.715 -24.461 1.00 89.62 88 GLY A N 1
ATOM 641 C CA . GLY A 1 88 ? 14.491 12.964 -23.052 1.00 89.62 88 GLY A CA 1
ATOM 642 C C . GLY A 1 88 ? 15.991 13.098 -22.809 1.00 89.62 88 GLY A C 1
ATOM 643 O O . GLY A 1 88 ? 16.791 12.425 -23.454 1.00 89.62 88 GLY A O 1
ATOM 644 N N . LYS A 1 89 ? 16.370 13.972 -21.883 1.00 91.56 89 LYS A N 1
ATOM 645 C CA . LYS A 1 89 ? 17.721 14.096 -21.333 1.00 91.56 89 LYS A CA 1
ATOM 646 C C . LYS A 1 89 ? 17.637 14.091 -19.815 1.00 91.56 89 LYS A C 1
ATOM 648 O O . LYS A 1 89 ? 16.701 14.659 -19.254 1.00 91.56 89 LYS A O 1
ATOM 653 N N . LEU A 1 90 ? 18.613 13.477 -19.169 1.00 91.00 90 LEU A N 1
ATOM 654 C CA . LEU A 1 90 ? 18.749 13.367 -17.726 1.00 91.00 90 LEU A CA 1
ATOM 655 C C . LEU A 1 90 ? 20.204 13.651 -17.365 1.00 91.00 90 LEU A C 1
ATOM 657 O O . LEU A 1 90 ? 21.110 13.123 -17.991 1.00 91.00 90 LEU A O 1
ATOM 661 N N . GLN A 1 91 ? 20.428 14.449 -16.339 1.00 94.06 91 GLN A N 1
ATOM 662 C CA . GLN A 1 91 ? 21.712 14.563 -15.664 1.00 94.06 91 GLN A CA 1
ATOM 663 C C . GLN A 1 91 ? 21.456 14.295 -14.193 1.00 94.06 91 GLN A C 1
ATOM 665 O O . GLN A 1 91 ? 20.529 14.881 -13.645 1.00 94.06 91 GLN A O 1
ATOM 670 N N . ALA A 1 92 ? 22.233 13.446 -13.535 1.00 94.12 92 ALA A N 1
ATOM 671 C CA . ALA A 1 92 ? 22.111 13.259 -12.098 1.00 94.12 92 ALA A CA 1
ATOM 672 C C . ALA A 1 92 ? 23.469 13.177 -11.414 1.00 94.12 92 ALA A C 1
ATOM 674 O O . ALA A 1 92 ? 24.431 12.660 -11.966 1.00 94.12 92 ALA A O 1
ATOM 675 N N . GLN A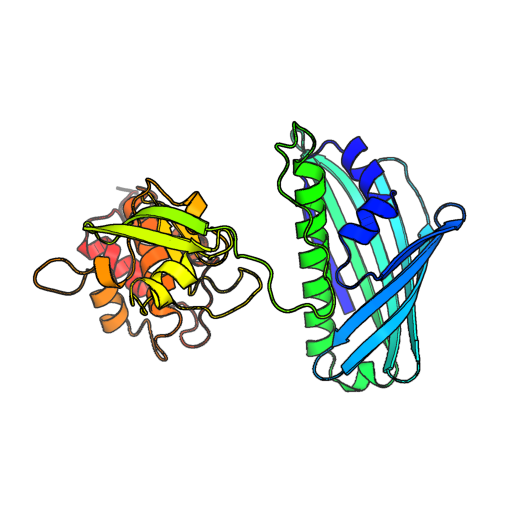 1 93 ? 23.531 13.690 -10.194 1.00 96.88 93 GLN A N 1
ATOM 676 C CA . GLN A 1 93 ? 24.632 13.490 -9.269 1.00 96.88 93 GLN A CA 1
ATOM 677 C C . GLN A 1 93 ? 24.175 12.484 -8.219 1.00 96.88 93 GLN A C 1
ATOM 679 O O . GLN A 1 93 ? 23.154 12.714 -7.575 1.00 96.88 93 GLN A O 1
ATOM 684 N N . VAL A 1 94 ? 24.938 11.409 -8.033 1.00 96.25 94 VAL A N 1
ATOM 685 C CA . VAL A 1 94 ? 24.693 10.378 -7.017 1.00 96.25 94 VAL A CA 1
ATOM 686 C C . VAL A 1 94 ? 25.825 10.412 -5.998 1.00 96.25 94 VAL A C 1
ATOM 688 O O . VAL A 1 94 ? 26.991 10.566 -6.372 1.00 96.25 94 VAL A O 1
ATOM 691 N N . ARG A 1 95 ? 25.490 10.288 -4.712 1.00 97.25 95 ARG A N 1
ATOM 692 C CA . ARG A 1 95 ? 26.445 10.182 -3.603 1.00 97.25 95 ARG A CA 1
ATOM 693 C C . ARG A 1 95 ? 26.043 9.072 -2.644 1.00 97.25 95 ARG A C 1
ATOM 695 O O . ARG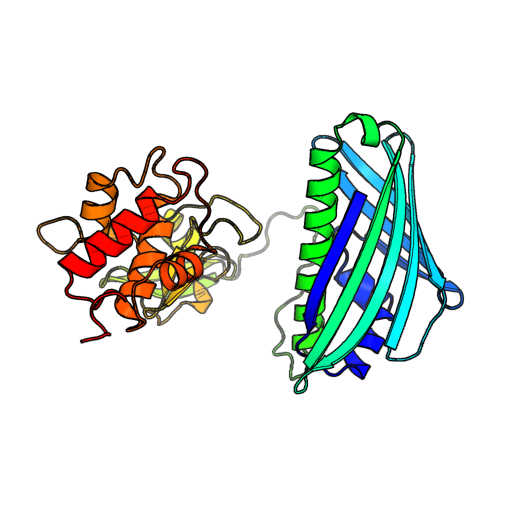 A 1 95 ? 24.883 8.986 -2.261 1.00 97.25 95 ARG A O 1
ATOM 702 N N . LEU A 1 96 ? 27.014 8.268 -2.227 1.00 95.44 96 LEU A N 1
ATOM 703 C CA . LEU A 1 96 ? 26.858 7.174 -1.274 1.00 95.44 96 LEU A CA 1
ATOM 704 C C . LEU A 1 96 ? 27.618 7.467 0.017 1.00 95.44 96 LEU A C 1
ATOM 706 O O . LEU A 1 96 ? 28.763 7.924 -0.009 1.00 95.44 96 LEU A O 1
ATOM 710 N N . ARG A 1 97 ? 27.002 7.153 1.154 1.00 95.81 97 ARG A N 1
ATOM 711 C CA . ARG A 1 97 ? 27.617 7.221 2.484 1.00 95.81 97 ARG A CA 1
ATOM 712 C C . ARG A 1 97 ? 27.210 6.001 3.301 1.00 95.81 97 ARG A C 1
ATOM 714 O O . ARG A 1 97 ? 26.102 5.500 3.146 1.00 95.81 97 ARG A O 1
ATOM 721 N N . ASP A 1 98 ? 28.102 5.528 4.163 1.00 93.12 98 ASP A N 1
ATOM 722 C CA . ASP A 1 98 ? 27.754 4.482 5.129 1.00 93.12 98 ASP A CA 1
ATOM 723 C C . ASP A 1 98 ? 26.835 5.066 6.213 1.00 93.12 98 ASP A C 1
ATOM 725 O O . ASP A 1 98 ? 27.091 6.162 6.716 1.00 93.12 98 ASP A O 1
ATOM 729 N N . GLU A 1 99 ? 25.792 4.332 6.599 1.00 89.62 99 GLU A N 1
ATOM 730 C CA . GLU A 1 99 ? 24.871 4.733 7.666 1.00 89.62 99 GLU A CA 1
ATOM 731 C C . GLU A 1 99 ? 24.418 3.509 8.473 1.00 89.62 99 GLU A C 1
ATOM 733 O O . GLU A 1 99 ? 23.611 2.713 8.010 1.00 89.62 99 GLU A O 1
ATOM 738 N N . ALA A 1 100 ? 24.966 3.331 9.681 1.00 82.94 100 ALA A N 1
ATOM 739 C CA . ALA A 1 100 ? 24.581 2.278 10.635 1.00 82.94 100 ALA A CA 1
ATOM 740 C C . ALA A 1 100 ? 24.474 0.845 10.047 1.00 82.94 100 ALA A C 1
ATOM 742 O O . ALA A 1 100 ? 23.573 0.088 10.394 1.00 82.94 100 ALA A O 1
ATOM 743 N N . GLY A 1 101 ? 25.400 0.458 9.159 1.00 78.56 101 GLY A N 1
ATOM 744 C CA . GLY A 1 101 ? 25.403 -0.860 8.497 1.00 78.56 101 GLY A CA 1
ATOM 745 C C . GLY A 1 101 ? 24.615 -0.923 7.182 1.00 78.56 101 GLY A C 1
ATOM 746 O O . GLY A 1 101 ? 24.755 -1.895 6.440 1.00 78.56 101 GLY A O 1
ATOM 747 N N . ASN A 1 102 ? 23.879 0.142 6.869 1.00 90.25 102 ASN A N 1
ATOM 748 C CA . ASN A 1 102 ? 23.194 0.401 5.610 1.00 90.25 102 ASN A CA 1
ATOM 749 C C . ASN A 1 102 ? 23.992 1.409 4.767 1.00 90.25 102 ASN A C 1
ATOM 751 O O . ASN A 1 102 ? 25.044 1.912 5.180 1.00 90.25 102 ASN A O 1
ATOM 755 N N . THR A 1 103 ? 23.473 1.736 3.587 1.00 94.25 103 THR A N 1
ATOM 756 C CA . THR A 1 103 ? 24.020 2.792 2.731 1.00 94.25 103 THR A CA 1
ATOM 757 C C . THR A 1 103 ? 22.975 3.861 2.511 1.00 94.25 103 THR A C 1
ATOM 759 O O . THR A 1 103 ? 21.878 3.582 2.032 1.00 94.25 103 THR A O 1
ATOM 762 N N . ARG A 1 104 ? 23.338 5.105 2.793 1.00 95.56 104 ARG A N 1
ATOM 763 C CA . ARG A 1 104 ? 22.568 6.264 2.373 1.00 95.56 104 ARG A CA 1
ATOM 764 C C . ARG A 1 104 ? 22.987 6.676 0.969 1.00 95.56 104 ARG A C 1
ATOM 766 O O . ARG A 1 104 ? 24.164 6.949 0.729 1.00 95.56 104 ARG A O 1
ATOM 773 N N . LEU A 1 105 ? 22.019 6.746 0.064 1.00 96.75 105 LEU A N 1
ATOM 774 C CA . LEU A 1 105 ? 22.171 7.257 -1.291 1.00 96.75 105 LEU A CA 1
ATOM 775 C C . LEU A 1 105 ? 21.435 8.591 -1.402 1.00 96.75 105 LEU A C 1
ATOM 777 O O . LEU A 1 105 ? 20.214 8.639 -1.289 1.00 96.75 105 LEU A O 1
ATOM 781 N N . ASP A 1 106 ? 22.172 9.669 -1.645 1.00 95.94 106 ASP A N 1
ATOM 782 C CA . ASP A 1 106 ? 21.616 10.981 -1.970 1.00 95.94 106 ASP A CA 1
ATOM 783 C C . ASP A 1 106 ? 21.757 11.234 -3.474 1.00 95.94 106 ASP A C 1
ATOM 785 O O . ASP A 1 106 ? 22.811 10.961 -4.059 1.00 95.94 106 ASP A O 1
ATOM 789 N N . TYR A 1 107 ? 20.723 11.788 -4.106 1.00 95.00 107 TYR A N 1
ATOM 790 C CA . TYR A 1 107 ? 20.791 12.175 -5.510 1.00 95.00 107 TYR A CA 1
ATOM 791 C C . TYR A 1 107 ? 20.151 13.533 -5.798 1.00 95.00 107 TYR A C 1
ATOM 793 O O . TYR A 1 107 ? 19.200 13.972 -5.149 1.00 95.00 107 TYR A O 1
ATOM 801 N N . THR A 1 108 ? 20.675 14.190 -6.829 1.00 93.75 108 THR A N 1
ATOM 802 C CA . THR A 1 108 ? 20.072 15.364 -7.468 1.00 93.75 108 THR A CA 1
ATOM 803 C C . THR A 1 108 ? 20.051 15.126 -8.963 1.00 93.75 108 THR A C 1
ATOM 805 O O . THR A 1 108 ? 21.105 14.924 -9.556 1.00 93.75 108 THR A O 1
ATOM 808 N N . ALA A 1 109 ? 18.876 15.150 -9.580 1.00 91.81 109 ALA A N 1
ATOM 809 C CA . ALA A 1 109 ? 18.690 14.877 -10.993 1.00 91.81 109 ALA A CA 1
ATOM 810 C C . ALA A 1 109 ? 17.961 16.023 -11.696 1.00 91.81 109 ALA A C 1
ATOM 812 O O . ALA A 1 109 ? 16.960 16.533 -11.211 1.00 91.81 109 ALA A O 1
ATOM 813 N N . LYS A 1 110 ? 18.429 16.407 -12.879 1.00 90.69 110 LYS A N 1
ATOM 814 C CA . LYS A 1 110 ? 17.798 17.364 -13.781 1.00 90.69 110 LYS A CA 1
ATOM 815 C C . LYS A 1 110 ? 17.396 16.647 -15.052 1.00 90.69 110 LYS A C 1
ATOM 817 O O . LYS A 1 110 ? 18.232 16.069 -15.735 1.00 90.69 110 LYS A O 1
ATOM 822 N N . ALA A 1 111 ? 16.116 16.709 -15.382 1.00 89.06 111 ALA A N 1
ATOM 823 C CA . ALA A 1 111 ? 15.589 16.126 -16.602 1.00 89.06 111 ALA A CA 1
ATOM 824 C C . ALA A 1 111 ? 14.984 17.187 -17.521 1.00 89.06 111 ALA A C 1
ATOM 826 O O . ALA A 1 111 ? 14.390 18.181 -17.078 1.00 89.06 111 ALA A O 1
ATOM 827 N N . GLN A 1 112 ? 15.098 16.938 -18.817 1.00 87.94 112 GLN A N 1
ATOM 828 C CA . GLN A 1 112 ? 14.527 17.738 -19.886 1.00 87.94 112 GLN A CA 1
ATOM 829 C C . GLN A 1 112 ? 13.829 16.814 -20.877 1.00 87.94 112 GLN A C 1
ATOM 831 O O . GLN A 1 112 ? 14.375 15.790 -21.269 1.00 87.94 112 GLN A O 1
ATOM 836 N N . VAL A 1 113 ? 12.633 17.196 -21.311 1.00 86.88 113 VAL A N 1
ATOM 837 C CA . VAL A 1 113 ? 11.875 16.475 -22.336 1.00 86.88 113 VAL A CA 1
ATOM 838 C C . VAL A 1 113 ? 11.513 17.459 -23.441 1.00 86.88 113 VAL A C 1
ATOM 840 O O . VAL A 1 113 ? 11.173 18.609 -23.160 1.00 86.88 113 VAL A O 1
ATOM 843 N N . GLY A 1 114 ? 11.619 17.023 -24.693 1.00 85.94 114 GLY A N 1
ATOM 844 C CA . GLY A 1 114 ? 11.344 17.830 -25.879 1.00 85.94 114 GLY A CA 1
ATOM 845 C C . GLY A 1 114 ? 10.512 17.084 -26.922 1.00 85.94 114 GLY A C 1
ATOM 846 O O . GLY A 1 114 ? 10.252 15.888 -26.798 1.00 85.94 114 GLY A O 1
ATOM 847 N N . GLY A 1 115 ? 10.088 17.794 -27.969 1.00 86.38 115 GLY A N 1
ATOM 848 C CA . GLY A 1 115 ? 9.220 17.252 -29.022 1.00 86.38 115 GLY A CA 1
ATOM 849 C C . GLY A 1 115 ? 7.740 17.222 -28.624 1.00 86.38 115 GLY A C 1
ATOM 850 O O . GLY A 1 115 ? 7.293 18.045 -27.824 1.00 86.38 115 GLY A O 1
ATOM 851 N N . LYS A 1 116 ? 6.967 16.277 -29.179 1.00 84.44 116 LYS A N 1
ATOM 852 C CA . LYS A 1 116 ? 5.525 16.151 -28.890 1.00 84.44 116 LYS A CA 1
ATOM 853 C C . LYS A 1 116 ? 5.255 15.840 -27.417 1.00 84.44 116 LYS A C 1
ATOM 855 O O . LYS A 1 116 ? 4.270 16.318 -26.870 1.00 84.44 116 LYS A O 1
ATOM 860 N N . LEU A 1 117 ? 6.159 15.126 -26.749 1.00 79.88 117 LEU A N 1
ATOM 861 C CA . LEU A 1 117 ? 6.069 14.847 -25.312 1.00 79.88 117 LEU A CA 1
ATOM 862 C C . LEU A 1 117 ? 6.045 16.114 -24.448 1.00 79.88 117 LEU A C 1
ATOM 864 O O . LEU A 1 117 ? 5.328 16.154 -23.452 1.00 79.88 117 LEU A O 1
ATOM 868 N N . ALA A 1 118 ? 6.759 17.173 -24.841 1.00 82.00 118 ALA A N 1
ATOM 869 C CA . ALA A 1 118 ? 6.734 18.439 -24.107 1.00 82.00 118 ALA A CA 1
ATOM 870 C C . ALA A 1 118 ? 5.362 19.141 -24.180 1.00 82.00 118 ALA A C 1
ATOM 872 O O . ALA A 1 118 ? 5.040 19.954 -23.315 1.00 82.00 118 ALA A O 1
ATOM 873 N N . GLN A 1 119 ? 4.535 18.802 -25.177 1.00 82.94 119 GLN A N 1
ATOM 874 C CA . GLN A 1 119 ? 3.204 19.385 -25.387 1.00 82.94 119 GLN A CA 1
ATOM 875 C C . GLN A 1 119 ? 2.128 18.754 -24.489 1.00 82.94 119 GLN A C 1
ATOM 877 O O . GLN A 1 119 ? 1.062 19.336 -24.323 1.00 82.94 119 GLN A O 1
ATOM 882 N N . ILE A 1 120 ? 2.405 17.597 -23.874 1.00 75.94 120 ILE A N 1
ATOM 883 C CA . ILE A 1 120 ? 1.459 16.854 -23.015 1.00 75.94 120 ILE A CA 1
ATOM 884 C C . ILE A 1 120 ? 1.286 17.536 -21.636 1.00 75.94 120 ILE A C 1
ATOM 886 O O . ILE A 1 120 ? 0.389 17.210 -20.860 1.00 75.94 120 ILE A O 1
ATOM 890 N N . GLY A 1 121 ? 2.104 18.551 -21.351 1.00 76.38 121 GLY A N 1
ATOM 891 C CA . GLY A 1 121 ? 2.037 19.354 -20.137 1.00 76.38 121 GLY A CA 1
ATOM 892 C C . GLY A 1 121 ? 3.067 18.914 -19.100 1.00 76.38 121 GLY A C 1
ATOM 893 O O . GLY A 1 121 ? 3.223 17.734 -18.786 1.00 76.38 121 GLY A O 1
ATOM 894 N N . SER A 1 122 ? 3.764 19.896 -18.529 1.00 78.69 122 SER A N 1
ATOM 895 C CA . SER A 1 122 ? 4.905 19.676 -17.631 1.00 78.69 122 SER A CA 1
ATOM 896 C C . SER A 1 122 ? 4.559 18.862 -16.382 1.00 78.69 122 SER A C 1
ATOM 898 O O . SER A 1 122 ? 5.380 18.071 -15.931 1.00 78.69 122 SER A O 1
ATOM 900 N N . ARG A 1 123 ? 3.338 18.995 -15.845 1.00 78.88 123 ARG A N 1
ATOM 901 C CA . ARG A 1 123 ? 2.896 18.255 -14.649 1.00 78.88 123 ARG A CA 1
ATOM 902 C C . ARG A 1 123 ? 2.826 16.746 -14.876 1.00 78.88 123 ARG A C 1
ATOM 904 O O . ARG A 1 123 ? 3.260 15.994 -14.009 1.00 78.88 123 ARG A O 1
ATOM 911 N N . LEU A 1 124 ? 2.307 16.305 -16.024 1.00 76.94 124 LEU A N 1
ATOM 912 C CA . LEU A 1 124 ? 2.190 14.876 -16.321 1.00 76.94 124 LEU A CA 1
ATOM 913 C C . LEU A 1 124 ? 3.570 14.249 -16.534 1.00 76.94 124 LEU A C 1
ATOM 915 O O . LEU A 1 124 ? 3.850 13.181 -16.001 1.00 76.94 124 LEU A O 1
ATOM 919 N N . VAL A 1 125 ? 4.446 14.950 -17.260 1.00 77.62 125 VAL A N 1
ATOM 920 C CA . VAL A 1 125 ? 5.826 14.512 -17.506 1.00 77.62 125 VAL A CA 1
ATOM 921 C C . VAL A 1 125 ? 6.597 14.374 -16.191 1.00 77.62 125 VAL A C 1
ATOM 923 O O . VAL A 1 125 ? 7.226 13.343 -15.964 1.00 77.62 125 VAL A O 1
ATOM 926 N N . SER A 1 126 ? 6.495 15.362 -15.295 1.00 78.56 126 SER A N 1
ATOM 927 C CA . SER A 1 126 ? 7.110 15.283 -13.966 1.00 78.56 126 SER A CA 1
ATOM 928 C C . SER A 1 126 ? 6.548 14.132 -13.130 1.00 78.56 126 SER A C 1
ATOM 930 O O . SER A 1 126 ? 7.316 13.441 -12.470 1.00 78.56 126 SER A O 1
ATOM 932 N N . GLY A 1 127 ? 5.231 13.895 -13.174 1.00 78.94 127 GLY A N 1
ATOM 933 C CA . GLY A 1 127 ? 4.595 12.803 -12.432 1.00 78.94 127 GLY A CA 1
ATOM 934 C C . GLY A 1 127 ? 5.053 11.417 -12.891 1.00 78.94 127 GLY A C 1
ATOM 935 O O . GLY A 1 127 ? 5.335 10.557 -12.061 1.00 78.94 127 GLY A O 1
ATOM 936 N N . VAL A 1 128 ? 5.189 11.205 -14.204 1.00 79.69 128 VAL A N 1
ATOM 937 C CA . VAL A 1 128 ? 5.717 9.942 -14.748 1.00 79.69 128 VAL A CA 1
ATOM 938 C C . VAL A 1 128 ? 7.191 9.766 -14.391 1.00 79.69 128 VAL A C 1
ATOM 940 O O . VAL A 1 128 ? 7.583 8.682 -13.971 1.00 79.69 128 VAL A O 1
ATOM 943 N N . ALA A 1 129 ? 7.999 10.823 -14.499 1.00 81.25 129 ALA A N 1
ATOM 944 C CA . ALA A 1 129 ? 9.410 10.756 -14.131 1.00 81.25 129 ALA A CA 1
ATOM 945 C C . ALA A 1 129 ? 9.608 10.431 -12.643 1.00 81.25 129 ALA A C 1
ATOM 947 O O . ALA A 1 129 ? 10.422 9.569 -12.326 1.00 81.25 129 ALA A O 1
ATOM 948 N N . GLN A 1 130 ? 8.827 11.048 -11.749 1.00 81.94 130 GLN A N 1
ATOM 949 C CA . GLN A 1 130 ? 8.870 10.721 -10.322 1.00 81.94 130 GLN A CA 1
ATOM 950 C C . GLN A 1 130 ? 8.484 9.259 -10.076 1.00 81.94 130 GLN A C 1
ATOM 952 O O . GLN A 1 130 ? 9.210 8.542 -9.397 1.00 81.94 130 GLN A O 1
ATOM 957 N N . LYS A 1 131 ? 7.405 8.784 -10.713 1.00 81.81 131 LYS A N 1
ATOM 958 C CA . LYS A 1 131 ? 6.974 7.385 -10.610 1.00 81.81 131 LYS A CA 1
ATOM 959 C C . LYS A 1 131 ? 8.078 6.407 -11.032 1.00 81.81 131 LYS A C 1
ATOM 961 O O . LYS A 1 131 ? 8.295 5.419 -10.340 1.00 81.81 131 LYS A O 1
ATOM 966 N N . MET A 1 132 ? 8.786 6.689 -12.128 1.00 84.00 132 MET A N 1
ATOM 967 C CA . MET A 1 132 ? 9.900 5.850 -12.590 1.00 84.00 132 MET A CA 1
ATOM 968 C C . MET A 1 132 ? 11.053 5.805 -11.580 1.00 84.00 132 MET A C 1
ATOM 970 O O . MET A 1 132 ? 11.656 4.751 -11.397 1.00 84.00 132 MET A O 1
ATOM 974 N N . VAL A 1 133 ? 11.351 6.924 -10.913 1.00 85.56 133 VAL A N 1
ATOM 975 C CA . VAL A 1 133 ? 12.374 6.981 -9.858 1.00 85.56 133 VAL A CA 1
ATOM 976 C C . VAL A 1 133 ? 11.955 6.153 -8.642 1.00 85.56 133 VAL A C 1
ATOM 978 O O . VAL A 1 133 ? 12.746 5.349 -8.150 1.00 85.56 133 VAL A O 1
ATOM 981 N N . ASP A 1 134 ? 10.709 6.299 -8.191 1.00 82.19 134 ASP A N 1
ATOM 982 C CA . ASP A 1 134 ? 10.184 5.557 -7.040 1.00 82.19 134 ASP A CA 1
ATOM 983 C C . ASP A 1 134 ? 10.197 4.040 -7.305 1.00 82.19 134 ASP A C 1
ATOM 985 O O . ASP A 1 134 ? 10.599 3.244 -6.453 1.00 82.19 134 ASP A O 1
ATOM 989 N N . GLN A 1 135 ? 9.809 3.631 -8.516 1.00 83.19 135 GLN A N 1
ATOM 990 C CA . GLN A 1 135 ? 9.835 2.232 -8.948 1.00 83.19 135 GLN A CA 1
ATOM 991 C C . GLN A 1 135 ? 11.256 1.680 -9.040 1.00 83.19 135 GLN A C 1
ATOM 993 O O . GLN A 1 135 ? 11.489 0.562 -8.585 1.00 83.19 135 GLN A O 1
ATOM 998 N N . PHE A 1 136 ? 12.198 2.467 -9.571 1.00 91.44 136 PHE A N 1
ATOM 999 C CA . PHE A 1 136 ? 13.604 2.079 -9.624 1.00 91.44 136 PHE A CA 1
ATOM 1000 C C . PHE A 1 136 ? 14.142 1.771 -8.229 1.00 91.44 136 PHE A C 1
ATOM 1002 O O . PHE A 1 136 ? 14.688 0.694 -8.014 1.00 91.44 136 PHE A O 1
ATOM 1009 N N . PHE A 1 137 ? 13.953 2.676 -7.265 1.00 89.69 137 PHE A N 1
ATOM 1010 C CA . PHE A 1 137 ? 14.478 2.462 -5.916 1.00 89.69 137 PHE A CA 1
ATOM 1011 C C . PHE A 1 137 ? 13.756 1.354 -5.155 1.00 89.69 137 PHE A C 1
ATOM 1013 O O . PHE A 1 137 ? 14.394 0.657 -4.372 1.00 89.69 137 PHE A O 1
ATOM 1020 N N . THR A 1 138 ? 12.465 1.142 -5.418 1.00 84.44 138 THR A N 1
ATOM 1021 C CA . THR A 1 138 ? 11.734 -0.011 -4.873 1.00 84.44 138 THR A CA 1
ATOM 1022 C C . THR A 1 138 ? 12.390 -1.318 -5.327 1.00 84.44 138 THR A C 1
ATOM 1024 O O . THR A 1 138 ? 12.851 -2.090 -4.488 1.00 84.44 138 THR A O 1
ATOM 1027 N N . ALA A 1 139 ? 12.536 -1.516 -6.641 1.00 82.81 139 ALA A N 1
ATOM 1028 C CA . ALA A 1 139 ? 13.150 -2.718 -7.206 1.00 82.81 139 ALA A CA 1
ATOM 1029 C C . ALA A 1 139 ? 14.625 -2.875 -6.792 1.00 82.81 139 ALA A C 1
ATOM 1031 O O . ALA A 1 139 ? 15.084 -3.973 -6.484 1.00 82.81 139 ALA A O 1
ATOM 1032 N N . PHE A 1 140 ? 15.369 -1.769 -6.728 1.00 91.06 140 PHE A N 1
ATOM 1033 C CA . PHE A 1 140 ? 16.780 -1.773 -6.349 1.00 91.06 140 PHE A CA 1
ATOM 1034 C C . PHE A 1 140 ? 16.994 -2.151 -4.875 1.00 91.06 140 PHE A C 1
ATOM 1036 O O . PHE A 1 140 ? 17.923 -2.891 -4.547 1.00 91.06 140 PHE A O 1
ATOM 1043 N N . ASN A 1 141 ? 16.117 -1.688 -3.979 1.00 86.38 141 ASN A N 1
ATOM 1044 C CA . ASN A 1 141 ? 16.152 -2.070 -2.568 1.00 86.38 141 ASN A CA 1
ATOM 1045 C C . ASN A 1 141 ? 15.787 -3.547 -2.375 1.00 86.38 141 ASN A C 1
ATOM 1047 O O . ASN A 1 141 ? 16.433 -4.228 -1.580 1.00 86.38 141 ASN A O 1
ATOM 1051 N N . GLU A 1 142 ? 14.798 -4.053 -3.116 1.00 83.06 142 GLU A N 1
ATOM 1052 C CA . GLU A 1 142 ? 14.418 -5.471 -3.103 1.00 83.06 142 GLU A CA 1
ATOM 1053 C C . GLU A 1 142 ? 15.564 -6.372 -3.581 1.00 83.06 142 GLU A C 1
ATOM 1055 O O . GLU A 1 142 ? 15.907 -7.344 -2.904 1.00 83.06 142 GLU A O 1
ATOM 1060 N N . LEU A 1 143 ? 16.220 -6.005 -4.689 1.00 85.50 143 LEU A N 1
ATOM 1061 C CA . LEU A 1 143 ? 17.378 -6.722 -5.229 1.00 85.50 143 LEU A CA 1
ATOM 1062 C C . LEU A 1 143 ? 18.495 -6.874 -4.185 1.00 85.50 143 LEU A C 1
ATOM 1064 O O . LEU A 1 143 ? 19.113 -7.932 -4.067 1.00 85.50 143 LEU A O 1
ATOM 1068 N N . LEU A 1 144 ? 18.751 -5.820 -3.409 1.00 84.12 144 LEU A N 1
ATOM 1069 C CA . LEU A 1 144 ? 19.830 -5.790 -2.423 1.00 84.12 144 LEU A CA 1
ATOM 1070 C C . LEU A 1 144 ? 19.455 -6.396 -1.066 1.00 84.12 144 LEU A C 1
ATOM 1072 O O . LEU A 1 144 ? 20.341 -6.874 -0.355 1.00 84.12 144 LEU A O 1
ATOM 1076 N N . ALA A 1 145 ? 18.167 -6.436 -0.719 1.00 73.62 145 ALA A N 1
ATOM 1077 C CA . ALA A 1 145 ? 17.678 -7.141 0.464 1.00 73.62 145 ALA A CA 1
ATOM 1078 C C . ALA A 1 145 ? 17.819 -8.676 0.335 1.00 73.62 145 ALA A C 1
ATOM 1080 O O . ALA A 1 145 ? 17.920 -9.374 1.343 1.00 73.62 145 ALA A O 1
ATOM 1081 N N . GLY A 1 146 ? 17.887 -9.206 -0.894 1.00 54.41 146 GLY A N 1
ATOM 1082 C CA . GLY A 1 146 ? 17.944 -10.640 -1.213 1.00 54.41 146 GLY A CA 1
ATOM 1083 C C . GLY A 1 146 ? 19.298 -11.352 -1.035 1.00 54.41 146 GLY A C 1
ATOM 1084 O O . GLY A 1 146 ? 19.429 -12.509 -1.429 1.00 54.41 146 GLY A O 1
ATOM 1085 N N . GLY A 1 147 ? 20.313 -10.721 -0.433 1.00 42.84 147 GLY A N 1
ATOM 1086 C CA . GLY A 1 147 ? 21.671 -11.278 -0.265 1.00 42.84 147 GLY A CA 1
ATOM 1087 C C . GLY A 1 147 ? 21.830 -12.462 0.711 1.00 42.84 147 GLY A C 1
ATOM 1088 O O . GLY A 1 147 ? 22.956 -12.811 1.064 1.00 42.84 147 GLY A O 1
ATOM 1089 N N . GLY A 1 148 ? 20.740 -13.087 1.160 1.00 32.78 148 GLY A N 1
ATOM 1090 C CA . GLY A 1 148 ? 20.746 -14.241 2.057 1.00 32.78 148 GLY A CA 1
ATOM 1091 C C . GLY A 1 148 ? 19.638 -15.232 1.705 1.00 32.78 148 GLY A C 1
ATOM 1092 O O . GLY A 1 148 ? 18.479 -14.993 2.007 1.00 32.78 148 GLY A O 1
ATOM 1093 N N . THR A 1 149 ? 20.032 -16.365 1.120 1.00 28.02 149 THR A N 1
ATOM 1094 C CA . THR A 1 149 ? 19.245 -17.600 0.934 1.00 28.02 149 THR A CA 1
ATOM 1095 C C . THR A 1 149 ? 17.886 -17.435 0.236 1.00 28.02 149 THR A C 1
ATOM 1097 O O . THR A 1 149 ? 16.838 -17.330 0.867 1.00 28.02 149 THR A O 1
ATOM 1100 N N . HIS A 1 150 ? 17.902 -17.533 -1.096 1.00 28.47 150 HIS A N 1
ATOM 1101 C CA . HIS A 1 150 ? 16.716 -17.825 -1.901 1.00 28.47 150 HIS A CA 1
ATOM 1102 C C . HIS A 1 150 ? 16.084 -19.161 -1.463 1.00 28.47 150 HIS A C 1
ATOM 1104 O O . HIS A 1 150 ? 16.659 -20.228 -1.684 1.00 28.47 150 HIS A O 1
ATOM 1110 N N . LEU A 1 151 ? 14.866 -19.115 -0.922 1.00 30.23 151 LEU A N 1
ATOM 1111 C CA . LEU A 1 151 ? 13.888 -20.169 -1.179 1.00 30.23 151 LEU A CA 1
ATOM 1112 C C . LEU A 1 151 ? 13.253 -19.846 -2.531 1.00 30.23 151 LEU A C 1
ATOM 1114 O O . LEU A 1 151 ? 12.668 -18.781 -2.713 1.00 30.23 151 LEU A O 1
ATOM 1118 N N . ALA A 1 152 ? 13.450 -20.743 -3.493 1.00 35.56 152 ALA A N 1
ATOM 1119 C CA . ALA A 1 152 ? 12.990 -20.591 -4.863 1.00 35.56 152 ALA A CA 1
ATOM 1120 C C . ALA A 1 152 ? 11.465 -20.382 -4.930 1.00 35.56 152 ALA A C 1
ATOM 1122 O O . ALA A 1 152 ? 10.694 -21.242 -4.505 1.00 35.56 152 ALA A O 1
ATOM 1123 N N . GLY A 1 153 ? 11.053 -19.256 -5.513 1.00 28.06 153 GLY A N 1
ATOM 1124 C CA . GLY A 1 153 ? 9.712 -19.010 -6.046 1.00 28.06 153 GLY A CA 1
ATOM 1125 C C . GLY A 1 153 ? 9.811 -18.773 -7.560 1.00 28.06 153 GLY A C 1
ATOM 1126 O O . GLY A 1 153 ? 10.822 -18.233 -8.013 1.00 28.06 153 GLY A O 1
ATOM 1127 N N . PRO A 1 154 ? 8.839 -19.234 -8.364 1.00 32.47 154 PRO A N 1
ATOM 1128 C CA . PRO A 1 154 ? 9.042 -19.468 -9.788 1.00 32.47 154 PRO A CA 1
ATOM 1129 C C . PRO A 1 154 ? 9.043 -18.174 -10.607 1.00 32.47 154 PRO A C 1
ATOM 1131 O O . PRO A 1 154 ? 8.265 -17.253 -10.364 1.00 32.47 154 PRO A O 1
ATOM 1134 N N . ALA A 1 155 ? 9.906 -18.161 -11.622 1.00 31.44 155 ALA A N 1
ATOM 1135 C CA . ALA A 1 155 ? 9.931 -17.169 -12.683 1.00 31.44 155 ALA A CA 1
ATOM 1136 C C . ALA A 1 155 ? 8.588 -17.139 -13.429 1.00 31.44 155 ALA A C 1
ATOM 1138 O O . ALA A 1 155 ? 8.098 -18.176 -13.877 1.00 31.44 155 ALA A O 1
ATOM 1139 N N . VAL A 1 156 ? 8.024 -15.945 -13.608 1.00 30.77 156 VAL A N 1
ATOM 1140 C CA . VAL A 1 156 ? 6.934 -15.719 -14.560 1.00 30.77 156 VAL A CA 1
ATOM 1141 C C . VAL A 1 156 ? 7.570 -15.246 -15.862 1.00 30.77 156 VAL A C 1
ATOM 1143 O O . VAL A 1 156 ? 8.017 -14.109 -15.970 1.00 30.77 156 VAL A O 1
ATOM 1146 N N . GLN A 1 157 ? 7.646 -16.151 -16.836 1.00 31.86 157 GLN A N 1
ATOM 1147 C CA . GLN A 1 157 ? 7.811 -15.795 -18.241 1.00 31.86 157 GLN A CA 1
ATOM 1148 C C . GLN A 1 157 ? 6.435 -15.410 -18.792 1.00 31.86 157 GLN A C 1
ATOM 1150 O O . GLN A 1 157 ? 5.478 -16.176 -18.671 1.00 31.86 157 GLN A O 1
ATOM 1155 N N . GLU A 1 158 ? 6.337 -14.228 -19.397 1.00 29.58 158 GLU A N 1
ATOM 1156 C CA . GLU A 1 158 ? 5.213 -13.877 -20.261 1.00 29.58 158 GLU A CA 1
ATOM 1157 C C . GLU A 1 158 ? 5.275 -14.770 -21.507 1.00 29.58 158 GLU A C 1
ATOM 1159 O O . GLU A 1 158 ? 6.128 -14.595 -22.376 1.00 29.58 158 GLU A O 1
ATOM 1164 N N . ALA A 1 159 ? 4.391 -15.765 -21.564 1.00 32.53 159 ALA A N 1
ATOM 1165 C CA . ALA A 1 159 ? 4.113 -16.522 -22.772 1.00 32.53 159 ALA A CA 1
ATOM 1166 C C . ALA A 1 159 ? 2.898 -15.900 -23.465 1.00 32.53 159 ALA A C 1
ATOM 1168 O O . ALA A 1 159 ? 1.791 -15.862 -22.919 1.00 32.53 159 ALA A O 1
ATOM 1169 N N . GLU A 1 160 ? 3.119 -15.413 -24.681 1.00 31.27 160 GLU A N 1
ATOM 1170 C CA . GLU A 1 160 ? 2.061 -15.163 -25.649 1.00 31.27 160 GLU A CA 1
ATOM 1171 C C . GLU A 1 160 ? 1.252 -16.455 -25.865 1.00 31.27 160 GLU A C 1
ATOM 1173 O O . GLU A 1 160 ? 1.815 -17.513 -26.127 1.00 31.27 160 GLU A O 1
ATOM 1178 N N . GLY A 1 161 ? -0.074 -16.347 -25.737 1.00 36.91 161 GLY A N 1
ATOM 1179 C CA . GLY A 1 161 ? -1.081 -17.247 -26.311 1.00 36.91 161 GLY A CA 1
ATOM 1180 C C . GLY A 1 161 ? -0.861 -18.760 -26.193 1.00 36.91 161 GLY A C 1
ATOM 1181 O O . GLY A 1 161 ? -0.342 -19.388 -27.109 1.00 36.91 161 GLY A O 1
ATOM 1182 N N . SER A 1 162 ? -1.419 -19.372 -25.147 1.00 31.28 162 SER A N 1
ATOM 1183 C CA . SER A 1 162 ? -1.790 -20.793 -25.144 1.00 31.28 162 SER A CA 1
ATOM 1184 C C . SER A 1 162 ? -2.858 -21.039 -24.075 1.00 31.28 162 SER A C 1
ATOM 1186 O O . SER A 1 162 ? -2.576 -20.989 -22.878 1.00 31.28 162 SER A O 1
ATOM 1188 N N . GLU A 1 163 ? -4.094 -21.291 -24.505 1.00 44.41 163 GLU A N 1
ATOM 1189 C CA . GLU A 1 163 ? -5.173 -21.800 -23.655 1.00 44.41 163 GLU A CA 1
ATOM 1190 C C . GLU A 1 163 ? -4.746 -23.121 -22.980 1.00 44.41 163 GLU A C 1
ATOM 1192 O O . GLU A 1 163 ? -4.210 -24.007 -23.641 1.00 44.41 163 GLU A O 1
ATOM 1197 N N . GLY A 1 164 ? -5.006 -23.265 -21.671 1.00 38.97 164 GLY A N 1
ATOM 1198 C CA . GLY A 1 164 ? -5.023 -24.579 -21.005 1.00 38.97 164 GLY A CA 1
ATOM 1199 C C . GLY A 1 164 ? -3.927 -24.903 -19.978 1.00 38.97 164 GLY A C 1
ATOM 1200 O O . GLY A 1 164 ? -3.617 -26.076 -19.801 1.00 38.97 164 GLY A O 1
ATOM 1201 N N . GLY A 1 165 ? -3.351 -23.923 -19.275 1.00 43.78 165 GLY A N 1
ATOM 1202 C CA . GLY A 1 165 ? -2.514 -24.198 -18.096 1.00 43.78 165 GLY A CA 1
ATOM 1203 C C . GLY A 1 165 ? -3.369 -24.455 -16.851 1.00 43.78 165 GLY A C 1
ATOM 1204 O O . GLY A 1 165 ? -4.068 -23.552 -16.395 1.00 43.78 165 GLY A O 1
ATOM 1205 N N . GLU A 1 166 ? -3.332 -25.671 -16.308 1.00 56.12 166 GLU A N 1
ATOM 1206 C CA . GLU A 1 166 ? -4.049 -26.053 -15.085 1.00 56.12 166 GLU A CA 1
ATOM 1207 C C . GLU A 1 166 ? -3.589 -25.160 -13.915 1.00 56.12 166 GLU A C 1
ATOM 1209 O O . GLU A 1 166 ? -2.417 -25.159 -13.535 1.00 56.12 166 GLU A O 1
ATOM 1214 N N . ALA A 1 167 ? -4.485 -24.317 -13.392 1.00 70.00 167 ALA A N 1
ATOM 1215 C CA . ALA A 1 167 ? -4.132 -23.347 -12.363 1.00 70.00 167 ALA A CA 1
ATOM 1216 C C . ALA A 1 167 ? -3.717 -24.070 -11.074 1.00 70.00 167 ALA A C 1
ATOM 1218 O O . ALA A 1 167 ? -4.510 -24.815 -10.501 1.00 70.00 167 ALA A O 1
ATOM 1219 N N . THR A 1 168 ? -2.495 -23.828 -10.584 1.00 87.12 168 THR A N 1
ATOM 1220 C CA . THR A 1 168 ? -2.051 -24.362 -9.289 1.00 87.12 168 THR A CA 1
ATOM 1221 C C . THR A 1 168 ? -2.993 -23.872 -8.197 1.00 87.12 168 THR A C 1
ATOM 1223 O O . THR A 1 168 ? -3.056 -22.672 -7.921 1.00 87.12 168 THR A O 1
ATOM 1226 N N . LEU A 1 169 ? -3.730 -24.793 -7.578 1.00 93.31 169 LEU A N 1
ATOM 1227 C CA . LEU A 1 169 ? -4.672 -24.483 -6.509 1.00 93.31 169 LEU A CA 1
ATOM 1228 C C . LEU A 1 169 ? -3.983 -24.520 -5.142 1.00 93.31 169 LEU A C 1
ATOM 1230 O O . LEU A 1 169 ? -3.158 -25.386 -4.858 1.00 93.31 169 LEU A O 1
ATOM 1234 N N . ALA A 1 170 ? -4.372 -23.596 -4.271 1.00 92.06 170 ALA A N 1
ATOM 1235 C CA . ALA A 1 170 ? -3.999 -23.547 -2.869 1.00 92.06 170 ALA A CA 1
ATOM 1236 C C . ALA A 1 170 ? -5.253 -23.678 -1.996 1.00 92.06 170 ALA A C 1
ATOM 1238 O O . ALA A 1 170 ? -6.281 -23.041 -2.247 1.00 92.06 170 ALA A O 1
ATOM 1239 N N . ARG A 1 171 ? -5.161 -24.491 -0.939 1.00 95.56 171 ARG A N 1
ATOM 1240 C CA . ARG A 1 171 ? -6.176 -24.554 0.119 1.00 95.56 171 ARG A CA 1
ATOM 1241 C C . ARG A 1 171 ? -5.897 -23.441 1.124 1.00 95.56 171 ARG A C 1
ATOM 1243 O O . ARG A 1 171 ? -4.870 -23.466 1.792 1.00 95.56 171 ARG A O 1
ATOM 1250 N N . VAL A 1 172 ? -6.822 -22.497 1.242 1.00 96.75 172 VAL A N 1
ATOM 1251 C CA . VAL A 1 172 ? -6.735 -21.353 2.156 1.00 96.75 172 VAL A CA 1
ATOM 1252 C C . VAL A 1 172 ? -7.723 -21.557 3.294 1.00 96.75 172 VAL A C 1
ATOM 1254 O O . VAL A 1 172 ? -8.920 -21.704 3.046 1.00 96.75 172 VAL A O 1
ATOM 1257 N N . GLN A 1 173 ? -7.224 -21.551 4.529 1.00 95.50 173 GLN A N 1
ATOM 1258 C CA . GLN A 1 173 ? -8.017 -21.599 5.760 1.00 95.50 173 GLN A CA 1
ATOM 1259 C C . GLN A 1 173 ? -7.765 -20.319 6.553 1.00 95.50 173 GLN A C 1
ATOM 1261 O O . GLN A 1 173 ? -6.620 -20.014 6.853 1.00 95.50 173 GLN A O 1
ATOM 1266 N N . LEU A 1 174 ? -8.802 -19.558 6.884 1.00 95.50 174 LEU A N 1
ATOM 1267 C CA . LEU A 1 174 ? -8.687 -18.280 7.595 1.00 95.50 174 LEU A CA 1
ATOM 1268 C C . LEU A 1 174 ? -9.772 -18.161 8.659 1.00 95.50 174 LEU A C 1
ATOM 1270 O O . LEU A 1 174 ? -10.834 -18.768 8.539 1.00 95.50 174 LEU A O 1
ATOM 1274 N N . THR A 1 175 ? -9.553 -17.299 9.646 1.00 96.81 175 THR A N 1
ATOM 1275 C CA . THR A 1 175 ? -10.649 -16.748 10.453 1.00 96.81 175 THR A CA 1
ATOM 1276 C C . THR A 1 175 ? -10.952 -15.343 9.953 1.00 96.81 175 THR A C 1
ATOM 1278 O O . THR A 1 175 ? -10.151 -14.442 10.151 1.00 96.81 175 THR A O 1
ATOM 1281 N N . VAL A 1 176 ? -12.088 -15.126 9.287 1.00 98.06 176 VAL A N 1
ATOM 1282 C CA . VAL A 1 176 ? -12.466 -13.808 8.752 1.00 98.06 176 VAL A CA 1
ATOM 1283 C C . VAL A 1 176 ? -13.631 -13.243 9.552 1.00 98.06 176 VAL A C 1
ATOM 1285 O O . VAL A 1 176 ? -14.690 -13.865 9.631 1.00 98.06 176 VAL A O 1
ATOM 1288 N N . ASN A 1 177 ? -13.445 -12.070 10.164 1.00 96.19 177 ASN A N 1
ATOM 1289 C CA . ASN A 1 177 ? -14.429 -11.422 11.042 1.00 96.19 177 ASN A CA 1
ATOM 1290 C C . ASN A 1 177 ? -14.946 -12.372 12.147 1.00 96.19 177 ASN A C 1
ATOM 1292 O O . ASN A 1 177 ? -16.149 -12.466 12.399 1.00 96.19 177 ASN A O 1
ATOM 1296 N N . GLY A 1 178 ? -14.036 -13.145 12.752 1.00 93.06 178 GLY A N 1
ATOM 1297 C CA . GLY A 1 178 ? -14.352 -14.128 13.795 1.00 93.06 178 GLY A CA 1
ATOM 1298 C C . GLY A 1 178 ? -15.010 -15.424 13.301 1.00 93.06 178 GLY A C 1
ATOM 1299 O O . GLY A 1 178 ? -15.378 -16.260 14.123 1.00 93.06 178 GLY A O 1
ATOM 1300 N N . ARG A 1 179 ? -15.171 -15.620 11.983 1.00 94.00 179 ARG A N 1
ATOM 1301 C CA . ARG A 1 179 ? -15.763 -16.835 11.402 1.00 94.00 179 ARG A CA 1
ATOM 1302 C C . ARG A 1 179 ? -14.711 -17.654 10.652 1.00 94.00 179 ARG A C 1
ATOM 1304 O O . ARG A 1 179 ? -14.024 -17.089 9.801 1.00 94.00 179 ARG A O 1
ATOM 1311 N N . PRO A 1 180 ? -14.598 -18.969 10.900 1.00 94.50 180 PRO A N 1
ATOM 1312 C CA . PRO A 1 180 ? -13.706 -19.816 10.122 1.00 94.50 180 PRO A CA 1
ATOM 1313 C C . PRO A 1 180 ? -14.210 -19.923 8.679 1.00 94.50 180 PRO A C 1
ATOM 1315 O O . PRO A 1 180 ? -15.401 -20.131 8.431 1.00 94.50 180 PRO A O 1
ATOM 1318 N N . VAL A 1 181 ? -13.300 -19.789 7.721 1.00 94.06 181 VAL A N 1
ATOM 1319 C CA . VAL A 1 181 ? -13.562 -19.950 6.292 1.00 94.06 181 VAL A CA 1
ATOM 1320 C C . VAL A 1 181 ? -12.488 -20.823 5.667 1.00 94.06 181 VAL A C 1
ATOM 1322 O O . VAL A 1 181 ? -11.312 -20.746 6.015 1.00 94.06 181 VAL A O 1
ATOM 1325 N N . GLU A 1 182 ? -12.898 -21.629 4.698 1.00 95.88 182 GLU A N 1
ATOM 1326 C CA . GLU A 1 182 ? -11.995 -22.467 3.923 1.00 95.88 182 GLU A CA 1
ATOM 1327 C C . GLU A 1 182 ? -12.398 -22.443 2.451 1.00 95.88 182 GLU A C 1
ATOM 1329 O O . GLU A 1 182 ? -13.576 -22.624 2.129 1.00 95.88 182 GLU A O 1
ATOM 1334 N N . ARG A 1 183 ? -11.441 -22.222 1.547 1.00 94.75 183 ARG A N 1
ATOM 1335 C CA . ARG A 1 183 ? -11.660 -22.269 0.093 1.00 94.75 183 ARG A CA 1
ATOM 1336 C C . ARG A 1 183 ? -10.433 -22.829 -0.620 1.00 94.75 183 ARG A C 1
ATOM 1338 O O . ARG A 1 183 ? -9.309 -22.677 -0.148 1.00 94.75 183 ARG A O 1
ATOM 1345 N N . GLN A 1 184 ? -10.656 -23.421 -1.789 1.00 96.19 184 GLN A N 1
ATOM 1346 C CA . GLN A 1 184 ? -9.600 -23.642 -2.774 1.00 96.19 184 GLN A CA 1
ATOM 1347 C C . GLN A 1 184 ? -9.615 -22.485 -3.772 1.00 96.19 184 GLN A C 1
ATOM 1349 O O . GLN A 1 184 ? -10.677 -22.129 -4.283 1.00 96.19 184 GLN A O 1
ATOM 1354 N N . VAL A 1 185 ? -8.455 -21.880 -4.005 1.00 95.31 185 VAL A N 1
ATOM 1355 C CA . VAL A 1 185 ? -8.271 -20.745 -4.922 1.00 95.31 185 VAL A CA 1
ATOM 1356 C C . VAL A 1 185 ? -6.968 -20.907 -5.693 1.00 95.31 185 VAL A C 1
ATOM 1358 O O . VAL A 1 185 ? -6.140 -21.734 -5.323 1.00 95.31 185 VAL A O 1
ATOM 1361 N N . GLU A 1 186 ? -6.761 -20.131 -6.754 1.00 95.69 186 GLU A N 1
ATOM 1362 C CA . GLU A 1 186 ? -5.469 -20.119 -7.444 1.00 95.69 186 GLU A CA 1
ATOM 1363 C C . GLU A 1 186 ? -4.362 -19.653 -6.482 1.00 95.69 186 GLU A C 1
ATOM 1365 O O . GLU A 1 186 ? -4.561 -18.743 -5.676 1.00 95.69 186 GLU A O 1
ATOM 1370 N N . ALA A 1 187 ? -3.165 -20.231 -6.577 1.00 93.44 187 ALA A N 1
ATOM 1371 C CA . ALA A 1 187 ? -2.042 -19.901 -5.695 1.00 93.44 187 ALA A CA 1
ATOM 1372 C C . ALA A 1 187 ? -1.652 -18.410 -5.747 1.00 93.44 187 ALA A C 1
ATOM 1374 O O . ALA A 1 187 ? -1.137 -17.865 -4.773 1.00 93.44 187 ALA A O 1
ATOM 1375 N N . ARG A 1 188 ? -1.945 -17.741 -6.871 1.00 94.31 188 ARG A N 1
ATOM 1376 C CA . ARG A 1 188 ? -1.719 -16.304 -7.091 1.00 94.31 188 ARG A CA 1
ATOM 1377 C C . ARG A 1 188 ? -2.849 -15.395 -6.594 1.00 94.31 188 ARG A C 1
ATOM 1379 O O . ARG A 1 188 ? -2.738 -14.182 -6.736 1.00 94.31 188 ARG A O 1
ATOM 1386 N N . THR A 1 189 ? -3.954 -15.941 -6.080 1.00 97.06 189 THR A N 1
ATOM 1387 C CA . THR A 1 189 ? -5.095 -15.128 -5.641 1.00 97.06 189 THR A CA 1
ATOM 1388 C C . THR A 1 189 ? -4.663 -14.192 -4.516 1.00 97.06 189 THR A C 1
ATOM 1390 O O . THR A 1 189 ? -4.239 -14.637 -3.447 1.00 97.06 189 THR A O 1
ATOM 1393 N N . LEU A 1 190 ? -4.796 -12.886 -4.745 1.00 98.44 190 LEU A N 1
ATOM 1394 C CA . LEU A 1 190 ? -4.535 -11.867 -3.732 1.00 98.44 190 LEU A CA 1
ATOM 1395 C C . LEU A 1 190 ? -5.601 -11.926 -2.634 1.00 98.44 190 LEU A C 1
ATOM 1397 O O . LEU A 1 190 ? -6.769 -12.221 -2.895 1.00 98.44 190 LEU A O 1
ATOM 1401 N N . LEU A 1 191 ? -5.235 -11.571 -1.406 1.00 98.56 191 LEU A N 1
ATOM 1402 C CA . LEU A 1 191 ? -6.142 -11.549 -0.264 1.00 98.56 191 LEU A CA 1
ATOM 1403 C C . LEU A 1 191 ? -7.320 -10.596 -0.515 1.00 98.56 191 LEU A C 1
ATOM 1405 O O . LEU A 1 191 ? -8.456 -10.932 -0.193 1.00 98.56 191 LEU A O 1
ATOM 1409 N N . VAL A 1 192 ? -7.091 -9.452 -1.168 1.00 98.62 192 VAL A N 1
ATOM 1410 C CA . VAL A 1 192 ? -8.180 -8.532 -1.541 1.00 98.62 192 VAL A CA 1
ATOM 1411 C C . VAL A 1 192 ? -9.196 -9.177 -2.488 1.00 98.62 192 VAL A C 1
ATOM 1413 O O . VAL A 1 192 ? -10.399 -8.942 -2.375 1.00 98.62 192 VAL A O 1
ATOM 1416 N N . GLU A 1 193 ? -8.732 -10.013 -3.417 1.00 98.06 193 GLU A N 1
ATOM 1417 C CA . GLU A 1 193 ? -9.606 -10.724 -4.346 1.00 98.06 193 GLU A CA 1
ATOM 1418 C C . GLU A 1 193 ? -10.336 -11.860 -3.645 1.00 98.06 193 GLU A C 1
ATOM 1420 O O . GLU A 1 193 ? -11.537 -12.012 -3.844 1.00 98.06 193 GLU A O 1
ATOM 1425 N N . PHE A 1 194 ? -9.647 -12.585 -2.766 1.00 98.44 194 PHE A N 1
ATOM 1426 C CA . PHE A 1 194 ? -10.244 -13.616 -1.930 1.00 98.44 194 PHE A CA 1
ATOM 1427 C C . PHE A 1 194 ? -11.417 -13.072 -1.107 1.00 98.44 194 PHE A C 1
ATOM 1429 O O . PHE A 1 194 ? -12.525 -13.608 -1.155 1.00 98.44 194 PHE A O 1
ATOM 1436 N N . LEU A 1 195 ? -11.203 -11.961 -0.398 1.00 98.50 195 LEU A N 1
ATOM 1437 C CA . LEU A 1 195 ? -12.236 -11.320 0.415 1.00 98.50 195 LEU A CA 1
ATOM 1438 C C . LEU A 1 195 ? -13.425 -10.870 -0.448 1.00 98.50 195 LEU A C 1
ATOM 1440 O O . LEU A 1 195 ? -14.571 -11.209 -0.152 1.00 98.50 195 LEU A O 1
ATOM 1444 N N . ARG A 1 196 ? -13.162 -10.167 -1.555 1.00 98.44 196 ARG A N 1
ATOM 1445 C CA . ARG A 1 196 ? -14.215 -9.566 -2.387 1.00 98.44 196 ARG A CA 1
ATOM 1446 C C . ARG A 1 196 ? -14.956 -10.577 -3.258 1.00 98.44 196 ARG A C 1
ATOM 1448 O O . ARG A 1 196 ? -16.180 -10.555 -3.304 1.00 98.44 196 ARG A O 1
ATOM 1455 N N . LYS A 1 197 ? -14.226 -11.421 -3.991 1.00 96.19 197 LYS A N 1
ATOM 1456 C CA . LYS A 1 197 ? -14.770 -12.320 -5.021 1.00 96.19 197 LYS A CA 1
ATOM 1457 C C . LYS A 1 197 ? -15.156 -13.681 -4.445 1.00 96.19 197 LYS A C 1
ATOM 1459 O O . LYS A 1 197 ? -16.207 -14.200 -4.802 1.00 96.19 197 LYS A O 1
ATOM 1464 N N . ASN A 1 198 ? -14.342 -14.258 -3.557 1.00 96.75 198 ASN A N 1
ATOM 1465 C CA . ASN A 1 198 ? -14.591 -15.609 -3.037 1.00 96.75 198 ASN A CA 1
ATOM 1466 C C . ASN A 1 198 ? -15.473 -15.619 -1.780 1.00 96.75 198 ASN A C 1
ATOM 1468 O O . ASN A 1 198 ? -16.199 -16.593 -1.565 1.00 96.75 198 ASN A O 1
ATOM 1472 N N . LEU A 1 199 ? -15.417 -14.568 -0.953 1.00 96.19 199 LEU A N 1
ATOM 1473 C CA . LEU A 1 199 ? -16.250 -14.445 0.251 1.00 96.19 199 LEU A CA 1
ATOM 1474 C C . LEU A 1 199 ? -17.394 -13.429 0.127 1.00 96.19 199 LEU A C 1
ATOM 1476 O O . LEU A 1 199 ? -18.280 -13.427 0.978 1.00 96.19 199 LEU A O 1
ATOM 1480 N N . GLY A 1 200 ? -17.395 -12.580 -0.905 1.00 95.94 200 GLY A N 1
ATOM 1481 C CA . GLY A 1 200 ? -18.422 -11.547 -1.083 1.00 95.94 200 GLY A CA 1
ATOM 1482 C C . GLY A 1 200 ? -18.325 -10.380 -0.090 1.00 95.94 200 GLY A C 1
ATOM 1483 O O . GLY A 1 200 ? -19.281 -9.622 0.042 1.00 95.94 200 GLY A O 1
ATOM 1484 N N . LEU A 1 201 ? -17.194 -10.222 0.607 1.00 97.44 201 LEU A N 1
ATOM 1485 C CA . LEU A 1 201 ? -16.923 -9.104 1.516 1.00 97.44 201 LEU A CA 1
ATOM 1486 C C . LEU A 1 201 ? -16.383 -7.921 0.708 1.00 97.44 201 LEU A C 1
ATOM 1488 O O . LEU A 1 201 ? -15.178 -7.761 0.496 1.00 97.44 201 LEU A O 1
ATOM 1492 N N . THR A 1 202 ? -17.304 -7.148 0.139 1.00 97.50 202 THR A N 1
ATOM 1493 C CA . THR A 1 202 ? -16.992 -6.115 -0.855 1.00 97.50 202 THR A CA 1
ATOM 1494 C C . THR A 1 202 ? -16.680 -4.742 -0.268 1.00 97.50 202 THR A C 1
ATOM 1496 O O . THR A 1 202 ? -16.443 -3.820 -1.049 1.00 97.50 202 THR A O 1
ATOM 1499 N N . GLY A 1 203 ? -16.672 -4.587 1.057 1.00 97.81 203 GLY A N 1
ATOM 1500 C CA . GLY A 1 203 ? -16.319 -3.339 1.728 1.00 97.81 203 GLY A CA 1
ATOM 1501 C C . GLY A 1 203 ? -14.859 -2.948 1.501 1.00 97.81 203 GLY A C 1
ATOM 1502 O O . GLY A 1 203 ? -14.564 -1.786 1.250 1.00 97.81 203 GLY A O 1
ATOM 1503 N N . THR A 1 204 ? -13.930 -3.902 1.505 1.00 98.19 204 THR A N 1
ATOM 1504 C CA . THR A 1 204 ? -12.533 -3.643 1.120 1.00 98.19 204 THR A CA 1
ATOM 1505 C C . THR A 1 204 ? -12.448 -3.296 -0.369 1.00 98.19 204 THR A C 1
ATOM 1507 O O . T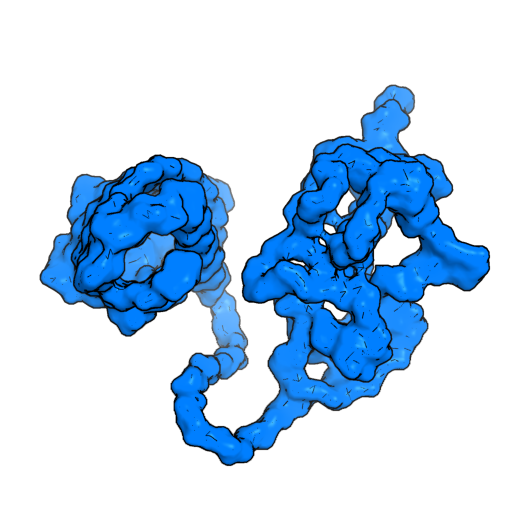HR A 1 204 ? -12.965 -4.043 -1.198 1.00 98.19 204 THR A O 1
ATOM 1510 N N . HIS A 1 205 ? -11.772 -2.207 -0.747 1.00 98.69 205 HIS A N 1
ATOM 1511 C CA . HIS A 1 205 ? -11.721 -1.718 -2.132 1.00 98.69 205 HIS A CA 1
ATOM 1512 C C . HIS A 1 205 ? -10.335 -1.847 -2.777 1.00 98.69 205 HIS A C 1
ATOM 1514 O O . HIS A 1 205 ? -9.324 -2.016 -2.106 1.00 98.69 205 HIS A O 1
ATOM 1520 N N . VAL A 1 206 ? -10.280 -1.730 -4.107 1.00 98.19 206 VAL A N 1
ATOM 1521 C CA . VAL A 1 206 ? -9.032 -1.666 -4.886 1.00 98.19 206 VAL A CA 1
ATOM 1522 C C . VAL A 1 206 ? -9.026 -0.348 -5.652 1.00 98.19 206 VAL A C 1
ATOM 1524 O O . VAL A 1 206 ? -9.838 -0.160 -6.552 1.00 98.19 206 VAL A O 1
ATOM 1527 N N . GLY A 1 207 ? -8.150 0.580 -5.260 1.00 96.44 207 GLY A N 1
ATOM 1528 C CA . GLY A 1 207 ? -8.054 1.920 -5.860 1.00 96.44 207 GLY A CA 1
ATOM 1529 C C . GLY A 1 207 ? -6.786 2.172 -6.678 1.00 96.44 207 GLY A C 1
ATOM 1530 O O . GLY A 1 207 ? -6.649 3.240 -7.265 1.00 96.44 207 GLY A O 1
ATOM 1531 N N . CYS A 1 208 ? -5.850 1.224 -6.693 1.00 97.25 208 CYS A N 1
ATOM 1532 C CA . CYS A 1 208 ? -4.611 1.285 -7.464 1.00 97.25 208 CYS A CA 1
ATOM 1533 C C . CYS A 1 208 ? -4.084 -0.130 -7.737 1.00 97.25 208 CYS A C 1
ATOM 1535 O O . CYS A 1 208 ? -4.544 -1.094 -7.129 1.00 97.25 208 CYS A O 1
ATOM 1537 N N . ASP A 1 209 ? -3.053 -0.213 -8.567 1.00 93.31 209 ASP A N 1
ATOM 1538 C CA . ASP A 1 209 ? -2.277 -1.407 -8.918 1.00 93.31 209 ASP A CA 1
ATOM 1539 C C . ASP A 1 209 ? -0.806 -1.320 -8.453 1.00 93.31 209 ASP A C 1
ATOM 1541 O O . ASP A 1 209 ? 0.004 -2.185 -8.762 1.00 93.31 209 ASP A O 1
ATOM 1545 N N . THR A 1 210 ? -0.458 -0.283 -7.682 1.00 91.81 210 THR A N 1
ATOM 1546 C CA . THR A 1 210 ? 0.914 0.015 -7.226 1.00 91.81 210 THR A CA 1
ATOM 1547 C C . THR A 1 210 ? 1.068 0.052 -5.704 1.00 91.81 210 THR A C 1
ATOM 1549 O O . THR A 1 210 ? 2.024 0.629 -5.194 1.00 91.81 210 THR A O 1
ATOM 1552 N N . THR A 1 211 ? 0.112 -0.502 -4.949 1.00 95.38 211 THR A N 1
ATOM 1553 C CA . THR A 1 211 ? 0.184 -0.581 -3.470 1.00 95.38 211 THR A CA 1
ATOM 1554 C C . THR A 1 211 ? 0.109 0.773 -2.751 1.00 95.38 211 THR A C 1
ATOM 1556 O O . THR A 1 211 ? 0.291 0.854 -1.542 1.00 95.38 211 THR A O 1
ATOM 1559 N N . GLN A 1 212 ? -0.212 1.871 -3.429 1.00 95.25 212 GLN A N 1
ATOM 1560 C CA . GLN A 1 212 ? -0.153 3.202 -2.812 1.00 95.25 212 GLN A CA 1
ATOM 1561 C C . GLN A 1 212 ? -1.416 3.568 -2.025 1.00 95.25 212 GLN A C 1
ATOM 1563 O O . GLN A 1 212 ? -1.313 4.067 -0.911 1.00 95.25 212 GLN A O 1
ATOM 1568 N N . CYS A 1 213 ? -2.609 3.291 -2.562 1.00 98.06 213 CYS A N 1
ATOM 1569 C CA . CYS A 1 213 ? -3.834 3.958 -2.101 1.00 98.06 213 CYS A CA 1
ATOM 1570 C C . CYS A 1 213 ? -4.385 3.525 -0.733 1.00 98.06 213 CYS A C 1
ATOM 1572 O O . CYS A 1 213 ? -5.192 4.259 -0.172 1.00 98.06 213 CYS A O 1
ATOM 1574 N N . GLY A 1 214 ? -4.054 2.332 -0.231 1.00 98.44 214 GLY A N 1
ATOM 1575 C CA . GLY A 1 214 ? -4.569 1.820 1.052 1.00 98.44 214 GLY A CA 1
ATOM 1576 C C . GLY A 1 214 ? -6.071 1.508 1.109 1.00 98.44 214 GLY A C 1
ATOM 1577 O O . GLY A 1 214 ? -6.553 1.014 2.120 1.00 98.44 214 GLY A O 1
ATOM 1578 N N . ALA A 1 215 ? -6.837 1.686 0.029 1.00 98.69 215 ALA A N 1
ATOM 1579 C CA . ALA A 1 215 ? -8.267 1.340 0.016 1.00 98.69 215 ALA A CA 1
ATOM 1580 C C . ALA A 1 215 ? -8.539 -0.157 0.307 1.00 98.69 215 ALA A C 1
ATOM 1582 O O . ALA A 1 215 ? -9.648 -0.535 0.690 1.00 98.69 215 ALA A O 1
ATOM 1583 N N . CYS A 1 216 ? -7.507 -0.990 0.145 1.00 98.75 216 CYS A N 1
ATOM 1584 C CA . CYS A 1 216 ? -7.494 -2.425 0.395 1.00 98.75 216 CYS A CA 1
ATOM 1585 C C . CYS A 1 216 ? -7.026 -2.808 1.813 1.00 98.75 216 CYS A C 1
ATOM 1587 O O . CYS A 1 216 ? -6.783 -3.991 2.065 1.00 98.75 216 CYS A O 1
ATOM 1589 N N . THR A 1 217 ? -6.847 -1.843 2.720 1.00 98.81 217 THR A N 1
ATOM 1590 C CA . THR A 1 217 ? -6.361 -2.116 4.078 1.00 98.81 217 THR A CA 1
ATOM 1591 C C . THR A 1 217 ? -7.351 -2.986 4.856 1.00 98.81 217 THR A C 1
ATOM 1593 O O . THR A 1 217 ? -8.550 -2.704 4.896 1.00 98.81 217 THR A O 1
ATOM 1596 N N . VAL A 1 218 ? -6.832 -4.044 5.474 1.00 98.75 218 VAL A N 1
ATOM 1597 C CA . VAL A 1 218 ? -7.518 -4.949 6.414 1.00 98.75 218 VAL A CA 1
ATOM 1598 C C . VAL A 1 218 ? -6.573 -5.238 7.577 1.00 98.75 218 VAL A C 1
ATOM 1600 O O . VAL A 1 218 ? -5.369 -5.051 7.426 1.00 98.75 218 VAL A O 1
ATOM 1603 N N . ASN A 1 219 ? -7.081 -5.727 8.708 1.00 98.06 219 ASN A N 1
ATOM 1604 C CA . ASN A 1 219 ? -6.222 -6.109 9.831 1.00 98.06 219 ASN A CA 1
ATOM 1605 C C . ASN A 1 219 ? -5.970 -7.619 9.781 1.00 98.06 219 ASN A C 1
ATOM 1607 O O . ASN A 1 219 ? -6.891 -8.394 10.026 1.00 98.06 219 ASN A O 1
ATOM 1611 N N . LEU A 1 220 ? -4.746 -8.026 9.443 1.00 96.38 220 LEU A N 1
ATOM 1612 C CA . LEU A 1 220 ? -4.280 -9.414 9.463 1.00 96.38 220 LEU A CA 1
ATOM 1613 C C . LEU A 1 220 ? -3.499 -9.639 10.760 1.00 96.38 220 LEU A C 1
ATOM 1615 O O . LEU A 1 220 ? -2.526 -8.939 11.023 1.00 96.38 220 LEU A O 1
ATOM 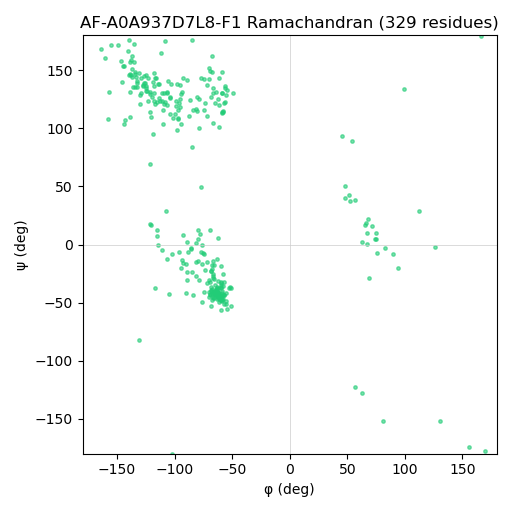1619 N N . ASP A 1 221 ? -3.968 -10.565 11.592 1.00 91.56 221 ASP A N 1
ATOM 1620 C CA . ASP A 1 221 ? -3.405 -10.879 12.912 1.00 91.56 221 ASP A CA 1
ATOM 1621 C C . ASP A 1 221 ? -3.236 -9.638 13.805 1.00 91.56 221 ASP A C 1
ATOM 1623 O O . ASP A 1 221 ? -2.278 -9.484 14.559 1.00 91.56 221 ASP A O 1
ATOM 1627 N N . GLY A 1 222 ? -4.206 -8.723 13.706 1.00 86.12 222 GLY A N 1
ATOM 1628 C CA . GLY A 1 222 ? -4.231 -7.464 14.453 1.00 86.12 222 GLY A CA 1
ATOM 1629 C C . GLY A 1 222 ? -3.408 -6.330 13.837 1.00 86.12 222 GLY A C 1
ATOM 1630 O O . GLY A 1 222 ? -3.467 -5.216 14.349 1.00 86.12 222 GLY A O 1
ATOM 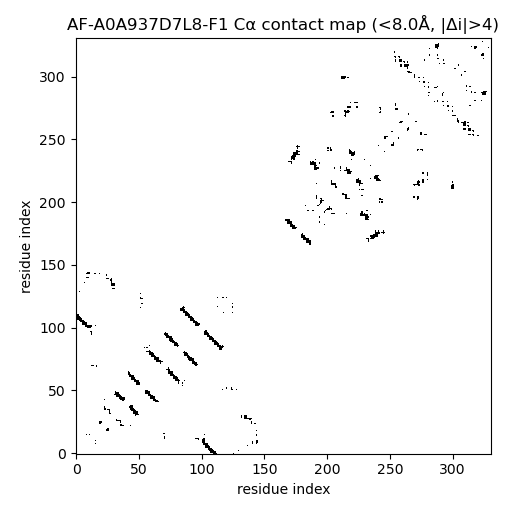1631 N N . VAL A 1 223 ? -2.698 -6.568 12.730 1.00 89.50 223 VAL A N 1
ATOM 1632 C CA . VAL A 1 223 ? -1.849 -5.570 12.065 1.00 89.50 223 VAL A CA 1
ATOM 1633 C C . VAL A 1 223 ? -2.498 -5.085 10.762 1.00 89.50 223 VAL A C 1
ATOM 1635 O O . VAL A 1 223 ? -2.898 -5.914 9.941 1.00 89.50 223 VAL A O 1
ATOM 1638 N N . PRO A 1 224 ? -2.591 -3.764 10.516 1.00 94.06 224 PRO A N 1
ATOM 1639 C CA . PRO A 1 224 ? -3.052 -3.243 9.233 1.00 94.06 224 PRO A CA 1
ATOM 1640 C C . PRO A 1 224 ? -2.123 -3.646 8.086 1.00 94.06 224 PRO A C 1
ATOM 1642 O O . PRO A 1 224 ? -0.927 -3.357 8.105 1.00 94.06 224 PRO A O 1
ATOM 1645 N N . VAL A 1 225 ? -2.682 -4.269 7.051 1.00 96.81 225 VAL A N 1
ATOM 1646 C CA . VAL A 1 225 ? -1.960 -4.681 5.842 1.00 96.81 225 VAL A CA 1
ATOM 1647 C C . VAL A 1 225 ? -2.736 -4.311 4.585 1.00 96.81 225 VAL A C 1
ATOM 1649 O O . VAL A 1 225 ? -3.967 -4.364 4.544 1.00 96.81 225 VAL A O 1
ATOM 1652 N N . LYS A 1 226 ? -2.014 -3.986 3.510 1.00 98.44 226 LYS A N 1
ATOM 1653 C CA . LYS A 1 226 ? -2.599 -3.780 2.181 1.00 98.44 226 LYS A CA 1
ATOM 1654 C C . LYS A 1 226 ? -2.871 -5.144 1.548 1.00 98.44 226 LYS A C 1
ATOM 1656 O O . LYS A 1 226 ? -1.976 -5.781 1.005 1.00 98.44 226 LYS A O 1
ATOM 1661 N N . SER A 1 227 ? -4.121 -5.601 1.596 1.00 98.50 227 SER A N 1
ATOM 1662 C CA . SER A 1 227 ? -4.490 -6.951 1.129 1.00 98.50 227 SER A CA 1
ATOM 1663 C C . SER A 1 227 ? -4.264 -7.191 -0.374 1.00 98.50 227 SER A C 1
ATOM 1665 O O . SER A 1 227 ? -4.294 -8.334 -0.826 1.00 98.50 227 SER A O 1
ATOM 1667 N N . CYS A 1 228 ? -4.018 -6.139 -1.165 1.00 98.06 228 CYS A N 1
ATOM 1668 C CA . CYS A 1 228 ? -3.649 -6.263 -2.577 1.00 98.06 228 CYS A CA 1
ATOM 1669 C C . CYS A 1 228 ? -2.200 -6.713 -2.816 1.00 98.06 228 CYS A C 1
ATOM 1671 O O . CYS A 1 228 ? -1.848 -6.966 -3.960 1.00 98.06 228 CYS A O 1
ATOM 1673 N N . THR A 1 229 ? -1.367 -6.804 -1.778 1.00 96.81 229 THR A N 1
ATOM 1674 C CA . THR A 1 229 ? 0.025 -7.287 -1.867 1.00 96.81 229 THR A CA 1
ATOM 1675 C C . THR A 1 229 ? 0.298 -8.493 -0.982 1.00 96.81 229 THR A C 1
ATOM 1677 O O . THR A 1 229 ? 1.444 -8.799 -0.676 1.00 96.81 229 THR A O 1
ATOM 1680 N N . VAL A 1 230 ? -0.759 -9.168 -0.544 1.00 95.06 230 VAL A N 1
ATOM 1681 C CA . VAL A 1 230 ? -0.679 -10.400 0.238 1.00 95.06 230 VAL A CA 1
ATOM 1682 C C . VAL A 1 230 ? -1.420 -11.465 -0.549 1.00 95.06 230 VAL A C 1
ATOM 1684 O O . VAL A 1 230 ? -2.550 -11.229 -0.970 1.00 95.06 230 VAL A O 1
ATOM 1687 N N . LEU A 1 231 ? -0.815 -12.629 -0.763 1.00 97.62 231 LEU A N 1
ATOM 1688 C CA . LEU A 1 231 ? -1.518 -13.774 -1.337 1.00 97.62 231 LEU A CA 1
ATOM 1689 C C . LEU A 1 231 ? -2.451 -14.382 -0.287 1.00 97.62 231 LEU A C 1
ATOM 1691 O O . LEU A 1 231 ? -2.089 -14.511 0.882 1.00 97.62 231 LEU A O 1
ATOM 1695 N N . ALA A 1 232 ? -3.630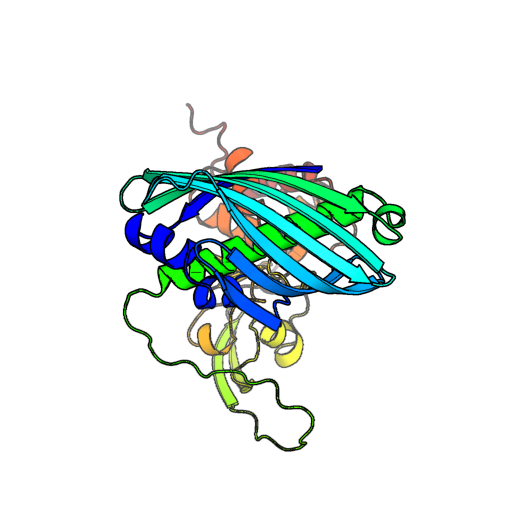 -14.841 -0.697 1.00 96.62 232 ALA A N 1
ATOM 1696 C CA . ALA A 1 232 ? -4.557 -15.533 0.198 1.00 96.62 232 ALA A CA 1
ATOM 1697 C C . ALA A 1 232 ? -3.908 -16.777 0.836 1.00 96.62 232 ALA A C 1
ATOM 1699 O O . ALA A 1 232 ? -4.122 -17.056 2.014 1.00 96.62 232 ALA A O 1
ATOM 1700 N N . ALA A 1 233 ? -3.048 -17.473 0.084 1.00 94.00 233 ALA A N 1
ATOM 1701 C CA . ALA A 1 233 ? -2.251 -18.592 0.582 1.00 94.00 233 ALA A CA 1
ATOM 1702 C C . ALA A 1 233 ? -1.260 -18.186 1.687 1.00 94.00 233 ALA A C 1
ATOM 1704 O O . ALA A 1 233 ? -1.092 -18.939 2.640 1.00 94.00 233 ALA A O 1
ATOM 1705 N N . GLN A 1 234 ? -0.652 -16.996 1.602 1.00 87.69 234 GLN A N 1
ATOM 1706 C CA . GLN A 1 234 ? 0.263 -16.486 2.634 1.00 87.69 234 GLN A CA 1
ATOM 1707 C C . GLN A 1 234 ? -0.467 -16.130 3.929 1.00 87.69 234 GLN A C 1
ATOM 1709 O O . GLN A 1 234 ? 0.101 -16.273 5.004 1.00 87.69 234 GLN A O 1
ATOM 1714 N N . ALA A 1 235 ? -1.717 -15.676 3.831 1.00 90.44 235 ALA A N 1
ATOM 1715 C CA . ALA A 1 235 ? -2.523 -15.355 5.002 1.00 90.44 235 ALA A CA 1
ATOM 1716 C C . ALA A 1 235 ? -3.065 -16.610 5.712 1.00 90.44 235 ALA A C 1
ATOM 1718 O O . ALA A 1 235 ? -3.518 -16.510 6.849 1.00 90.44 235 ALA A O 1
ATOM 1719 N N . SER A 1 236 ? -3.063 -17.777 5.051 1.00 92.81 236 SER A N 1
ATOM 1720 C CA . SER A 1 236 ? -3.686 -19.002 5.560 1.00 92.81 236 SER A CA 1
ATOM 1721 C C . SER A 1 236 ? -3.180 -19.369 6.963 1.00 92.81 236 SER A C 1
ATOM 1723 O O . SER A 1 236 ? -1.984 -19.392 7.225 1.00 92.81 236 SER A O 1
ATOM 1725 N N . GLY A 1 237 ? -4.108 -19.696 7.859 1.00 89.00 237 GLY A N 1
ATOM 1726 C CA . GLY A 1 237 ? -3.891 -19.902 9.291 1.00 89.00 237 GLY A CA 1
ATOM 1727 C C . GLY A 1 237 ? -4.138 -18.648 10.137 1.00 89.00 237 GLY A C 1
ATOM 1728 O O . GLY A 1 237 ? -4.395 -18.782 11.331 1.00 89.00 237 GLY A O 1
ATOM 1729 N N . GLY A 1 238 ? -4.116 -17.459 9.532 1.00 89.38 238 GLY A N 1
ATOM 1730 C CA . GLY A 1 238 ? -4.293 -16.182 10.219 1.00 89.38 238 GLY A CA 1
ATOM 1731 C C . GLY A 1 238 ? -5.748 -15.752 10.431 1.00 89.38 238 GLY A C 1
ATOM 1732 O O . GLY A 1 238 ? -6.715 -16.372 9.962 1.00 89.38 238 GLY A O 1
ATOM 1733 N N . SER A 1 239 ? -5.892 -14.633 11.137 1.00 93.94 239 SER A N 1
ATOM 1734 C CA . SER A 1 239 ? -7.155 -13.950 11.405 1.00 93.94 239 SER A CA 1
ATOM 1735 C C . SER A 1 239 ? -7.227 -12.622 10.654 1.00 93.94 239 SER A C 1
ATOM 1737 O O . SER A 1 239 ? -6.398 -11.743 10.858 1.00 93.94 239 SER A O 1
ATOM 1739 N N . VAL A 1 240 ? -8.253 -12.435 9.826 1.00 98.38 240 VAL A N 1
ATOM 1740 C CA . VAL A 1 240 ? -8.489 -11.202 9.066 1.00 98.38 240 VAL A CA 1
ATOM 1741 C C . VAL A 1 240 ? -9.740 -10.498 9.576 1.00 98.38 240 VAL A C 1
ATOM 1743 O O . VAL A 1 240 ? -10.841 -11.048 9.532 1.00 98.38 240 VAL A O 1
ATOM 1746 N N . THR A 1 241 ? -9.594 -9.242 9.984 1.00 98.12 241 THR A N 1
ATOM 1747 C CA . THR A 1 241 ? -10.717 -8.337 10.247 1.00 98.12 241 THR A CA 1
ATOM 1748 C C . THR A 1 241 ? -10.847 -7.350 9.092 1.00 98.12 241 THR A C 1
ATOM 1750 O O . THR A 1 241 ? -9.891 -6.674 8.712 1.00 98.12 241 THR A O 1
ATOM 1753 N N . THR A 1 242 ? -12.049 -7.274 8.535 1.00 98.50 242 THR A N 1
ATOM 1754 C CA . THR A 1 242 ? -12.456 -6.336 7.475 1.00 98.50 242 THR A CA 1
ATOM 1755 C C . THR A 1 242 ? -13.406 -5.283 8.046 1.00 98.50 242 THR A C 1
ATOM 1757 O O . THR A 1 242 ? -13.819 -5.380 9.206 1.00 98.50 242 THR A O 1
ATOM 1760 N N . ILE A 1 243 ? -13.799 -4.292 7.240 1.00 98.12 243 ILE A N 1
ATOM 1761 C CA . ILE A 1 243 ? -14.716 -3.234 7.690 1.00 98.12 243 ILE A CA 1
ATOM 1762 C C . ILE A 1 243 ? -16.072 -3.796 8.144 1.00 98.12 243 ILE A C 1
ATOM 1764 O O . ILE A 1 243 ? -16.680 -3.279 9.082 1.00 98.12 243 ILE A O 1
ATOM 1768 N N . GLU A 1 244 ? -16.522 -4.886 7.524 1.00 96.44 244 GLU A N 1
ATOM 1769 C CA . GLU A 1 244 ? -17.750 -5.603 7.860 1.00 96.44 244 GLU A CA 1
ATOM 1770 C C . GLU A 1 244 ? -17.679 -6.273 9.239 1.00 96.44 244 GLU A C 1
ATOM 1772 O O . GLU A 1 244 ? -18.710 -6.474 9.876 1.00 96.44 244 GLU A O 1
ATOM 1777 N N . GLY A 1 245 ? -16.475 -6.616 9.706 1.00 94.88 245 GLY A N 1
ATOM 1778 C CA . GLY A 1 245 ? -16.245 -7.260 11.000 1.00 94.88 245 GLY A CA 1
ATOM 1779 C C . GLY A 1 245 ? -16.065 -6.297 12.168 1.00 94.88 245 GLY A C 1
ATOM 1780 O O . GLY A 1 245 ? -15.966 -6.750 13.304 1.00 94.88 245 GLY A O 1
ATOM 1781 N N . LEU A 1 246 ? -15.993 -4.989 11.907 1.00 91.69 246 LEU A N 1
ATOM 1782 C CA . LEU A 1 246 ? -15.667 -4.003 12.937 1.00 91.69 246 LEU A CA 1
ATOM 1783 C C . LEU A 1 246 ? -16.873 -3.619 13.808 1.00 91.69 246 LEU A C 1
ATOM 1785 O O . LEU A 1 246 ? -16.711 -3.224 14.961 1.00 91.69 246 LEU A O 1
ATOM 1789 N N . ALA A 1 247 ? -18.086 -3.724 13.265 1.00 87.88 247 ALA A N 1
ATOM 1790 C CA . ALA A 1 247 ? -19.308 -3.404 13.992 1.00 87.88 247 ALA A CA 1
ATOM 1791 C C . ALA A 1 247 ? -19.635 -4.507 15.026 1.00 87.88 247 ALA A C 1
ATOM 1793 O O . ALA A 1 247 ? -19.816 -5.664 14.635 1.00 87.88 247 ALA A O 1
ATOM 1794 N N . PRO A 1 248 ? -19.741 -4.191 16.333 1.00 73.75 248 PRO A N 1
ATOM 1795 C CA . PRO A 1 248 ? -20.212 -5.152 17.325 1.00 73.75 248 PRO A CA 1
ATOM 1796 C C . PRO A 1 248 ? -21.695 -5.493 17.116 1.00 73.75 248 PRO A C 1
ATOM 1798 O O . PRO A 1 248 ? -22.454 -4.751 16.486 1.00 73.75 248 PRO A O 1
ATOM 1801 N N . ALA A 1 249 ? -22.140 -6.608 17.701 1.00 64.44 249 ALA A N 1
ATOM 1802 C CA . ALA A 1 249 ? -23.553 -6.971 17.721 1.00 64.44 249 ALA A CA 1
ATOM 1803 C C . ALA A 1 249 ? -24.362 -5.890 18.469 1.00 64.44 249 ALA A C 1
ATOM 1805 O O . ALA A 1 249 ? -24.346 -5.840 19.695 1.00 64.44 249 ALA A O 1
ATOM 1806 N N . GLY A 1 250 ? -25.041 -5.008 17.727 1.00 67.31 250 GLY A N 1
ATOM 1807 C CA . GLY A 1 250 ? -25.898 -3.954 18.285 1.00 67.31 250 GLY A CA 1
ATOM 1808 C C . GLY A 1 250 ? -25.605 -2.525 17.819 1.00 67.31 250 GLY A C 1
ATOM 1809 O O . GLY A 1 250 ? -26.346 -1.624 18.200 1.00 67.31 250 GLY A O 1
ATOM 1810 N N . GLY A 1 251 ? -24.584 -2.281 16.987 1.00 85.75 251 GLY A N 1
ATOM 1811 C CA . GLY A 1 251 ? -24.375 -0.943 16.429 1.00 85.75 251 GLY A CA 1
ATOM 1812 C C . GLY A 1 251 ? -23.050 -0.738 15.705 1.00 85.75 251 GLY A C 1
ATOM 1813 O O . GLY A 1 251 ? -22.241 -1.649 15.565 1.00 85.75 251 GLY A O 1
ATOM 1814 N N . LEU A 1 252 ? -22.834 0.492 15.239 1.00 92.50 252 LEU A N 1
ATOM 1815 C CA . LEU A 1 252 ? -21.586 0.903 14.600 1.00 92.50 252 LEU A CA 1
ATOM 1816 C C . LEU A 1 252 ? -20.442 0.973 15.616 1.00 92.50 252 LEU A C 1
ATOM 1818 O O . LEU A 1 252 ? -20.631 1.460 16.733 1.00 92.50 252 LEU A O 1
ATOM 1822 N N . HIS A 1 253 ? -19.244 0.580 15.195 1.00 95.06 253 HIS A N 1
ATOM 1823 C CA . HIS A 1 253 ? -18.015 0.811 15.953 1.00 95.06 253 HIS A CA 1
ATOM 1824 C C . HIS A 1 253 ? -17.793 2.319 16.192 1.00 95.06 253 HIS A C 1
ATOM 1826 O O . HIS A 1 253 ? -18.134 3.111 15.308 1.00 95.06 253 HIS A O 1
ATOM 1832 N N . PRO A 1 254 ? -17.171 2.757 17.306 1.00 96.06 254 PRO A N 1
ATOM 1833 C CA . PRO A 1 254 ? -16.896 4.177 17.547 1.00 96.06 254 PRO A CA 1
ATOM 1834 C C . PRO A 1 254 ? -16.178 4.896 16.399 1.00 96.06 254 PRO A C 1
ATOM 1836 O O . PRO A 1 254 ? -16.545 6.022 16.082 1.00 96.06 254 PRO A O 1
ATOM 1839 N N . LEU A 1 255 ? -15.251 4.231 15.695 1.00 97.12 255 LEU A N 1
ATOM 1840 C CA . LEU A 1 255 ? -14.655 4.777 14.462 1.00 97.12 255 LEU A CA 1
ATOM 1841 C C . LEU A 1 255 ? -15.696 5.040 13.369 1.00 97.12 255 LEU A C 1
ATOM 1843 O O . LEU A 1 255 ? -15.716 6.117 12.789 1.00 97.12 255 LEU A O 1
ATOM 1847 N N . GLN A 1 256 ? -16.590 4.090 13.096 1.00 97.75 256 GLN A N 1
ATOM 1848 C CA . GLN A 1 256 ? -17.634 4.261 12.081 1.00 97.75 256 GLN A CA 1
ATOM 1849 C C . GLN A 1 256 ? -18.601 5.394 12.460 1.00 97.75 256 GLN A C 1
ATOM 1851 O O . GLN A 1 256 ? -18.999 6.182 11.603 1.00 97.75 256 GLN A O 1
ATOM 1856 N N . GLN A 1 257 ? -18.948 5.511 13.746 1.00 97.44 257 GLN A N 1
ATOM 1857 C CA . GLN A 1 257 ? -19.788 6.604 14.242 1.00 97.44 257 GLN A CA 1
ATOM 1858 C C . GLN A 1 257 ? -19.094 7.963 14.112 1.00 97.44 257 GLN A C 1
ATOM 1860 O O . GLN A 1 257 ? -19.708 8.912 13.628 1.00 97.44 257 GLN A O 1
ATOM 1865 N N . ALA A 1 258 ? -17.826 8.052 14.515 1.00 98.06 258 ALA A N 1
ATOM 1866 C CA . ALA A 1 258 ? -17.044 9.280 14.444 1.00 98.06 258 ALA A CA 1
ATOM 1867 C C . ALA A 1 258 ? -16.820 9.720 12.993 1.00 98.06 258 ALA A C 1
ATOM 1869 O O . ALA A 1 258 ? -16.993 10.890 12.675 1.00 98.06 258 ALA A O 1
ATOM 1870 N N . PHE A 1 259 ? -16.541 8.786 12.075 1.00 98.25 259 PHE A N 1
ATOM 1871 C CA . PHE A 1 259 ? -16.400 9.122 10.657 1.00 98.25 259 PHE A CA 1
ATOM 1872 C C . PHE A 1 259 ? -17.676 9.750 10.081 1.00 98.25 259 PHE A C 1
ATOM 1874 O O . PHE A 1 259 ? -17.595 10.677 9.277 1.00 98.25 259 PHE A O 1
ATOM 1881 N N . ASN A 1 260 ? -18.849 9.283 10.517 1.00 97.25 260 ASN A N 1
ATOM 1882 C CA . ASN A 1 260 ? -20.126 9.896 10.161 1.00 97.25 260 ASN A CA 1
ATOM 1883 C C . ASN A 1 260 ? -20.288 11.285 10.811 1.00 97.25 260 ASN A C 1
ATOM 1885 O O . ASN A 1 260 ? -20.501 12.271 10.111 1.00 97.25 260 ASN A O 1
ATOM 1889 N N . ARG A 1 261 ? -20.124 11.389 12.139 1.00 97.81 261 ARG A N 1
ATOM 1890 C CA . ARG A 1 261 ? -20.307 12.647 12.889 1.00 97.81 261 ARG A CA 1
ATOM 1891 C C . ARG A 1 261 ? -19.374 13.764 12.415 1.00 97.81 261 ARG A C 1
ATOM 1893 O O . ARG A 1 261 ? -19.824 14.885 12.183 1.00 97.81 261 ARG A O 1
ATOM 1900 N N . CYS A 1 262 ? -18.101 13.452 12.203 1.00 98.00 262 CYS A N 1
ATOM 1901 C CA . CYS A 1 262 ? -17.092 14.414 11.769 1.00 98.00 262 CYS A CA 1
ATOM 1902 C C . CYS A 1 262 ? -17.113 14.683 10.259 1.00 98.00 262 CYS A C 1
ATOM 1904 O O . CYS A 1 262 ? -16.281 15.448 9.791 1.00 98.00 262 CYS A O 1
ATOM 1906 N N . HIS A 1 263 ? -18.021 14.075 9.483 1.00 97.69 263 HIS A N 1
ATOM 1907 C CA . HIS A 1 263 ? -18.039 14.195 8.018 1.00 97.69 263 HIS A CA 1
ATOM 1908 C C . HIS A 1 263 ? -16.709 13.750 7.371 1.00 97.69 263 HIS A C 1
ATOM 1910 O O . HIS A 1 263 ? -16.230 14.313 6.384 1.00 97.69 263 HIS A O 1
ATOM 1916 N N . ALA A 1 264 ? -16.109 12.690 7.915 1.00 98.06 264 ALA A N 1
ATOM 1917 C CA . ALA A 1 264 ? -14.827 12.130 7.491 1.00 98.06 264 ALA A CA 1
ATOM 1918 C C . ALA A 1 264 ? -14.919 11.237 6.238 1.00 98.06 264 ALA A C 1
ATOM 1920 O O . ALA A 1 264 ? -13.980 10.511 5.902 1.00 98.06 264 ALA A O 1
ATOM 1921 N N . LEU A 1 265 ? -16.052 11.257 5.535 1.00 97.81 265 LEU A N 1
ATOM 1922 C CA . LEU A 1 265 ? -16.243 10.573 4.264 1.00 97.81 265 LEU A CA 1
ATOM 1923 C C . LEU A 1 265 ? -17.143 11.384 3.327 1.00 97.81 265 LEU A C 1
ATOM 1925 O O . LEU A 1 265 ? -17.983 12.161 3.766 1.00 97.81 265 LEU A O 1
ATOM 1929 N N . GLN A 1 266 ? -16.966 11.172 2.022 1.00 97.88 266 GLN A N 1
ATOM 1930 C CA . GLN A 1 266 ? -17.858 11.697 0.982 1.00 97.88 266 GLN A CA 1
ATOM 1931 C C . GLN A 1 266 ? -18.233 10.570 0.015 1.00 97.88 266 GLN A C 1
ATOM 1933 O O . GLN A 1 266 ? -19.248 9.914 0.210 1.00 97.88 266 GLN A O 1
ATOM 1938 N N . CYS A 1 267 ? -17.373 10.251 -0.964 1.00 98.12 267 CYS A N 1
ATOM 1939 C CA . CYS A 1 267 ? -17.628 9.143 -1.896 1.00 98.12 267 CYS A CA 1
ATOM 1940 C C . CYS A 1 267 ? -17.604 7.756 -1.229 1.00 98.12 267 CYS A C 1
ATOM 1942 O O . CYS A 1 267 ? -17.999 6.774 -1.847 1.00 98.12 267 CYS A O 1
ATOM 1944 N N . GLY A 1 268 ? -17.083 7.658 -0.001 1.00 97.94 268 GLY A N 1
ATOM 1945 C CA . GLY A 1 268 ? -17.011 6.419 0.775 1.00 97.94 268 GLY A CA 1
ATOM 1946 C C . GLY A 1 268 ? -15.928 5.428 0.332 1.00 97.94 268 GLY A C 1
ATOM 1947 O O . GLY A 1 268 ? -15.694 4.442 1.021 1.00 97.94 268 GLY A O 1
ATOM 1948 N N . PHE A 1 269 ? -15.230 5.667 -0.783 1.00 98.69 269 PHE A N 1
ATOM 1949 C CA . PHE A 1 269 ? -14.345 4.660 -1.380 1.00 98.69 269 PHE A CA 1
ATOM 1950 C C . PHE A 1 269 ? -13.120 4.323 -0.515 1.00 98.69 269 PHE A C 1
ATOM 1952 O O . PHE A 1 269 ? -12.807 3.153 -0.317 1.00 98.69 269 PHE A O 1
ATOM 1959 N N . CYS A 1 270 ? -12.431 5.325 0.042 1.00 98.56 270 CYS A N 1
ATOM 1960 C CA . CYS A 1 270 ? -11.290 5.088 0.937 1.00 98.56 270 CYS A CA 1
ATOM 1961 C C . CYS A 1 270 ? -11.713 4.732 2.369 1.00 98.56 270 CYS A C 1
ATOM 1963 O O . CYS A 1 270 ? -10.879 4.305 3.161 1.00 98.56 270 CYS A O 1
ATOM 1965 N N . THR A 1 271 ? -12.982 4.947 2.724 1.00 98.75 271 THR A N 1
ATOM 1966 C CA . THR A 1 271 ? -13.466 4.906 4.109 1.00 98.75 271 THR A CA 1
ATOM 1967 C C . THR A 1 271 ? -13.228 3.557 4.794 1.00 98.75 271 THR A C 1
ATOM 1969 O O . THR A 1 271 ? -12.735 3.577 5.918 1.00 98.75 271 THR A O 1
ATOM 1972 N N . PRO A 1 272 ? -13.463 2.399 4.145 1.00 98.75 272 PRO A N 1
ATOM 1973 C CA . PRO A 1 272 ? -13.105 1.096 4.702 1.00 98.75 272 PRO A CA 1
ATOM 1974 C C . PRO A 1 272 ? -11.629 0.996 5.098 1.00 98.75 272 PRO A C 1
ATOM 1976 O O . PRO A 1 272 ? -11.332 0.746 6.261 1.00 98.75 272 PRO A O 1
ATOM 1979 N N . GLY A 1 273 ? -10.706 1.269 4.169 1.00 98.75 273 GLY A N 1
ATOM 1980 C CA . GLY A 1 273 ? -9.266 1.189 4.433 1.00 98.75 273 GLY A CA 1
ATOM 1981 C C . GLY A 1 273 ? -8.792 2.180 5.502 1.00 98.75 273 GLY A C 1
ATOM 1982 O O . GLY A 1 273 ? -8.039 1.804 6.397 1.00 98.75 273 GLY A O 1
ATOM 1983 N N . MET A 1 274 ? -9.319 3.409 5.471 1.00 98.75 274 MET A N 1
ATOM 1984 C CA . MET A 1 274 ? -9.053 4.442 6.480 1.00 98.75 274 MET A CA 1
ATOM 1985 C C . MET A 1 274 ? -9.450 3.998 7.886 1.00 98.75 274 MET A C 1
ATOM 1987 O O . MET A 1 274 ? -8.677 4.153 8.828 1.00 98.75 274 MET A O 1
ATOM 1991 N N . ILE A 1 275 ? -10.650 3.432 8.030 1.00 98.75 275 ILE A N 1
ATOM 1992 C CA . ILE A 1 275 ? -11.143 2.955 9.321 1.00 98.75 275 ILE A CA 1
ATOM 1993 C C . ILE A 1 275 ? -10.308 1.767 9.812 1.00 98.75 275 ILE A C 1
ATOM 1995 O O . ILE A 1 275 ? -9.982 1.725 10.994 1.00 98.75 275 ILE A O 1
ATOM 1999 N N . MET A 1 276 ? -9.927 0.833 8.934 1.00 98.69 276 MET A N 1
ATOM 2000 C CA . MET A 1 276 ? -9.096 -0.311 9.331 1.00 98.69 276 MET A CA 1
ATOM 2001 C C . MET A 1 276 ? -7.697 0.117 9.794 1.00 98.69 276 MET A C 1
ATOM 2003 O O . MET A 1 276 ? -7.221 -0.361 10.823 1.00 98.69 276 MET A O 1
ATOM 2007 N N . ALA A 1 277 ? -7.067 1.062 9.090 1.00 98.38 277 ALA A N 1
ATOM 2008 C CA . ALA A 1 277 ? -5.778 1.624 9.492 1.00 98.38 277 ALA A CA 1
ATOM 2009 C C . ALA A 1 277 ? -5.864 2.357 10.842 1.00 98.38 277 ALA A C 1
ATOM 2011 O O . ALA A 1 277 ? -5.030 2.139 11.721 1.00 98.38 277 ALA A O 1
ATOM 2012 N N . ALA A 1 278 ? -6.909 3.168 11.034 1.00 98.06 278 ALA A N 1
ATOM 2013 C CA . ALA A 1 278 ? -7.163 3.837 12.304 1.00 98.06 278 ALA A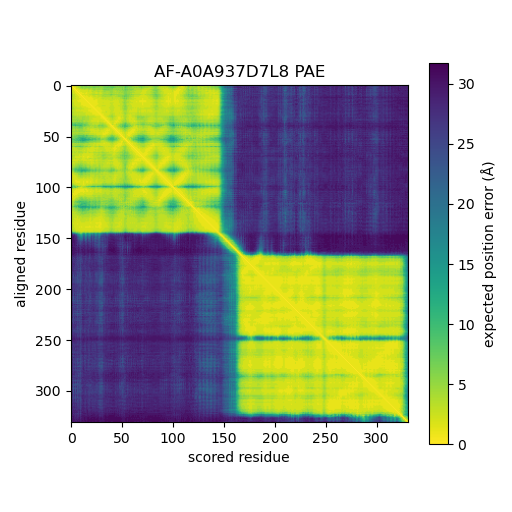 CA 1
ATOM 2014 C C . ALA A 1 278 ? -7.420 2.840 13.446 1.00 98.06 278 ALA A C 1
ATOM 2016 O O . ALA A 1 278 ? -6.887 3.023 14.534 1.00 98.06 278 ALA A O 1
ATOM 2017 N N . ASP A 1 279 ? -8.185 1.768 13.213 1.00 97.25 279 ASP A N 1
ATOM 2018 C CA . ASP A 1 279 ? -8.404 0.706 14.206 1.00 97.25 279 ASP A CA 1
ATOM 2019 C C . ASP A 1 279 ? -7.079 0.061 14.637 1.00 97.25 279 ASP A C 1
ATOM 2021 O O . ASP A 1 279 ? -6.865 -0.157 15.828 1.00 97.25 279 ASP A O 1
ATOM 2025 N N . GLY A 1 280 ? -6.151 -0.153 13.699 1.00 93.56 280 GLY A N 1
ATOM 2026 C CA . GLY A 1 280 ? -4.802 -0.621 14.016 1.00 93.56 280 GLY A CA 1
ATOM 2027 C C . GLY A 1 280 ? -4.033 0.318 14.946 1.00 93.56 280 GLY A C 1
ATOM 2028 O O . GLY A 1 280 ? -3.456 -0.143 15.929 1.00 93.56 280 GLY A O 1
ATOM 2029 N N . LEU A 1 281 ? -4.070 1.631 14.689 1.00 94.62 281 LEU A N 1
ATOM 2030 C CA . LEU A 1 281 ? -3.467 2.630 15.583 1.00 94.62 281 LEU A CA 1
ATOM 2031 C C . LEU A 1 281 ? -4.117 2.614 16.972 1.00 94.62 281 LEU A C 1
ATOM 2033 O O . LEU A 1 281 ? -3.418 2.626 17.979 1.00 94.62 281 LEU A O 1
ATOM 2037 N N . LEU A 1 282 ? -5.449 2.566 17.049 1.00 93.94 282 LEU A N 1
ATOM 2038 C CA . LEU A 1 282 ? -6.151 2.585 18.337 1.00 93.94 282 LEU A CA 1
ATOM 2039 C C . LEU A 1 282 ? -5.884 1.324 19.176 1.00 93.94 282 LEU A C 1
ATOM 2041 O O . LEU A 1 282 ? -5.975 1.377 20.401 1.00 93.94 282 LEU A O 1
ATOM 2045 N N . ARG A 1 283 ? -5.536 0.201 18.537 1.00 88.81 283 ARG A N 1
ATOM 2046 C CA . ARG A 1 283 ? -5.176 -1.060 19.207 1.00 88.81 283 ARG A CA 1
ATOM 2047 C C . ARG A 1 283 ? -3.691 -1.197 19.522 1.00 88.81 283 ARG A C 1
ATOM 2049 O O . ARG A 1 283 ? -3.343 -2.050 20.334 1.00 88.81 283 ARG A O 1
ATOM 2056 N N . SER A 1 284 ? -2.817 -0.403 18.903 1.00 86.12 284 SER A N 1
ATOM 2057 C CA . SER A 1 284 ? -1.366 -0.575 19.042 1.00 86.12 284 SER A CA 1
ATOM 2058 C C . SER A 1 284 ? -0.824 -0.167 20.415 1.00 86.12 284 SER A C 1
ATOM 2060 O O . SER A 1 284 ? 0.317 -0.487 20.741 1.00 86.12 284 SER A O 1
ATOM 2062 N N . GLY A 1 285 ? -1.613 0.564 21.212 1.00 83.12 285 GLY A N 1
ATOM 2063 C CA . GLY A 1 285 ? -1.163 1.170 22.466 1.00 83.12 285 GLY A CA 1
ATOM 2064 C C . GLY A 1 285 ? -0.267 2.399 22.267 1.00 83.12 285 GLY A C 1
ATOM 2065 O O . GLY A 1 285 ? 0.244 2.946 23.243 1.00 83.12 285 GLY A O 1
ATOM 2066 N N . CYS A 1 286 ? -0.069 2.851 21.024 1.00 81.06 286 CYS A N 1
ATOM 2067 C CA . CYS A 1 286 ? 0.631 4.099 20.745 1.00 81.06 286 CYS A CA 1
ATOM 2068 C C . CYS A 1 286 ? -0.211 5.313 21.183 1.00 81.06 286 CYS A C 1
ATOM 2070 O O . CYS A 1 286 ? -1.442 5.256 21.144 1.00 81.06 286 CYS A O 1
ATOM 2072 N N . PRO A 1 287 ? 0.427 6.444 21.539 1.00 82.00 287 PRO A N 1
ATOM 2073 C CA . PRO A 1 287 ? -0.290 7.691 21.781 1.00 82.00 287 PRO A CA 1
ATOM 2074 C C . PRO A 1 287 ? -1.128 8.085 20.565 1.00 82.00 287 PRO A C 1
ATOM 2076 O O . PRO A 1 287 ? -0.630 8.041 19.440 1.00 82.00 287 PRO A O 1
ATOM 2079 N N . VAL A 1 288 ? -2.367 8.530 20.780 1.00 90.81 288 VAL A N 1
ATOM 2080 C CA . VAL A 1 288 ? -3.233 9.017 19.696 1.00 90.81 288 VAL A CA 1
ATOM 2081 C C . VAL A 1 288 ? -3.168 10.545 19.647 1.00 90.81 288 VAL A C 1
ATOM 2083 O O . VAL A 1 288 ? -3.793 11.241 20.449 1.00 90.81 288 VAL A O 1
ATOM 2086 N N . ASN A 1 289 ? -2.355 11.077 18.737 1.00 89.19 289 ASN A N 1
ATOM 2087 C CA . ASN A 1 289 ? -2.177 12.508 18.479 1.00 89.19 289 ASN A CA 1
ATOM 2088 C C . ASN A 1 289 ? -2.069 12.757 16.965 1.00 89.19 289 ASN A C 1
ATOM 2090 O O . ASN A 1 289 ? -2.084 11.808 16.190 1.00 89.19 289 ASN A O 1
ATOM 2094 N N . ASP A 1 290 ? -1.982 14.018 16.534 1.00 92.75 290 ASP A N 1
ATOM 2095 C CA . ASP A 1 290 ? -1.956 14.348 15.100 1.00 92.75 290 ASP A CA 1
ATOM 2096 C C . ASP A 1 290 ? -0.846 13.621 14.341 1.00 92.75 290 ASP A C 1
ATOM 2098 O O . ASP A 1 290 ? -1.124 12.961 13.346 1.00 92.75 290 ASP A O 1
ATOM 2102 N N . ALA A 1 291 ? 0.381 13.646 14.862 1.00 92.06 291 ALA A N 1
ATOM 2103 C CA . ALA A 1 291 ? 1.521 13.016 14.208 1.00 92.06 291 ALA A CA 1
ATOM 2104 C C . ALA A 1 291 ? 1.356 11.492 14.078 1.00 92.06 291 ALA A C 1
ATOM 2106 O O . ALA A 1 291 ? 1.637 10.931 13.021 1.00 92.06 291 ALA A O 1
ATOM 2107 N N . SER A 1 292 ? 0.876 10.810 15.125 1.00 91.62 292 SER A N 1
ATOM 2108 C CA . SER A 1 292 ? 0.678 9.357 15.064 1.00 91.62 292 SER A CA 1
ATOM 2109 C C . SER A 1 292 ? -0.499 8.960 14.174 1.00 91.62 292 SER A C 1
ATOM 2111 O O . SER A 1 292 ? -0.429 7.931 13.501 1.00 91.62 292 SER A O 1
ATOM 2113 N N . ILE A 1 293 ? -1.554 9.779 14.119 1.00 96.69 293 ILE A N 1
ATOM 2114 C CA . ILE A 1 293 ? -2.681 9.575 13.203 1.00 96.69 293 ILE A CA 1
ATOM 2115 C C . ILE A 1 293 ? -2.229 9.782 11.757 1.00 96.69 293 ILE A C 1
ATOM 2117 O O . ILE A 1 293 ? -2.504 8.932 10.915 1.00 96.69 293 ILE A O 1
ATOM 2121 N N . GLU A 1 294 ? -1.514 10.866 11.461 1.00 95.12 294 GLU A N 1
ATOM 2122 C CA . GLU A 1 294 ? -0.970 11.132 10.126 1.00 95.12 294 GLU A CA 1
ATOM 2123 C C . GLU A 1 294 ? -0.058 9.996 9.663 1.00 95.12 294 GLU A C 1
ATOM 2125 O O . GLU A 1 294 ? -0.242 9.478 8.563 1.00 95.12 294 GLU A O 1
ATOM 2130 N N . GLN A 1 295 ? 0.850 9.536 10.526 1.00 92.38 295 GLN A N 1
ATOM 2131 C CA . GLN A 1 295 ? 1.737 8.416 10.222 1.00 92.38 295 GLN A CA 1
ATOM 2132 C C . GLN A 1 295 ? 0.962 7.111 9.976 1.00 92.38 295 GLN A C 1
ATOM 2134 O O . GLN A 1 295 ? 1.241 6.392 9.019 1.00 92.38 295 GLN A O 1
ATOM 2139 N N . ALA A 1 296 ? -0.037 6.794 10.804 1.00 92.69 296 ALA A N 1
ATOM 2140 C CA . ALA A 1 296 ? -0.850 5.590 10.619 1.00 92.69 296 ALA A CA 1
ATOM 2141 C C . ALA A 1 296 ? -1.695 5.635 9.333 1.00 92.69 296 ALA A C 1
ATOM 2143 O O . ALA A 1 296 ? -1.992 4.596 8.734 1.00 92.69 296 ALA A O 1
ATOM 2144 N N . LEU A 1 297 ? -2.093 6.834 8.902 1.00 97.19 297 LEU A N 1
ATOM 2145 C CA . LEU A 1 297 ? -2.928 7.044 7.724 1.00 97.19 297 LEU A CA 1
ATOM 2146 C C . LEU A 1 297 ? -2.135 7.372 6.453 1.00 97.19 297 LEU A C 1
ATOM 2148 O O . LEU A 1 297 ? -2.740 7.372 5.385 1.00 97.19 297 LEU A O 1
ATOM 2152 N N . GLU A 1 298 ? -0.814 7.565 6.520 1.00 94.12 298 GLU A N 1
ATOM 2153 C CA . GLU A 1 298 ? 0.054 7.896 5.374 1.00 94.12 298 GLU A CA 1
ATOM 2154 C C . GLU A 1 298 ? -0.144 6.924 4.199 1.00 94.12 298 GLU A C 1
ATOM 2156 O O . GLU A 1 298 ? -0.192 7.311 3.031 1.00 94.12 298 GLU A O 1
ATOM 2161 N N . GLY A 1 299 ? -0.347 5.641 4.512 1.00 93.88 299 GLY A N 1
ATOM 2162 C CA . GLY A 1 299 ? -0.592 4.591 3.530 1.00 93.88 299 GLY A CA 1
ATOM 2163 C C . GLY A 1 299 ? -2.001 4.559 2.925 1.00 93.88 299 GLY A C 1
ATOM 2164 O O . GLY A 1 299 ? -2.249 3.674 2.103 1.00 93.88 299 GLY A O 1
ATOM 2165 N N . ASN A 1 300 ? -2.910 5.457 3.321 1.00 98.56 300 ASN A N 1
ATOM 2166 C CA . ASN A 1 300 ? -4.308 5.513 2.895 1.00 98.56 300 ASN A CA 1
ATOM 2167 C C . ASN A 1 300 ? -4.610 6.863 2.235 1.00 98.56 300 ASN A C 1
ATOM 2169 O O . ASN A 1 300 ? -4.625 7.910 2.872 1.00 98.56 300 ASN A O 1
ATOM 2173 N N . LEU A 1 301 ? -4.911 6.847 0.939 1.00 98.38 301 LEU A N 1
ATOM 2174 C CA . LEU A 1 301 ? -5.159 8.061 0.169 1.00 98.38 301 LEU A CA 1
ATOM 2175 C C . LEU A 1 301 ? -6.651 8.394 0.131 1.00 98.38 301 LEU A C 1
ATOM 2177 O O . LEU A 1 301 ? -7.489 7.563 -0.226 1.00 98.38 301 LEU A O 1
ATOM 2181 N N . CYS A 1 302 ? -6.980 9.654 0.417 1.00 98.25 302 CYS A N 1
ATOM 2182 C CA . CYS A 1 302 ? -8.318 10.205 0.245 1.00 98.25 302 CYS A CA 1
ATOM 2183 C C . CYS A 1 302 ? -8.310 11.347 -0.774 1.00 98.25 302 CYS A C 1
ATOM 2185 O O . CYS A 1 302 ? -7.528 12.292 -0.682 1.00 98.25 302 CYS A O 1
ATOM 2187 N N . ARG A 1 303 ? -9.228 11.289 -1.744 1.00 97.81 303 ARG A N 1
ATOM 2188 C CA . ARG A 1 303 ? -9.373 12.331 -2.774 1.00 97.81 303 ARG A CA 1
ATOM 2189 C C . ARG A 1 303 ? -10.395 13.411 -2.415 1.00 97.81 303 ARG A C 1
ATOM 2191 O O . ARG A 1 303 ? -10.399 14.463 -3.048 1.00 97.81 303 ARG A O 1
ATOM 2198 N N . CYS A 1 304 ? -11.247 13.144 -1.430 1.00 97.25 304 CYS A N 1
ATOM 2199 C CA . CYS A 1 304 ? -12.458 13.918 -1.175 1.00 97.25 304 CYS A CA 1
ATOM 2200 C C . CYS A 1 304 ? -12.354 14.854 0.035 1.00 97.25 304 CYS A C 1
ATOM 2202 O O . CYS A 1 304 ? -12.811 15.989 -0.035 1.00 97.25 304 CYS A O 1
ATOM 2204 N N . THR A 1 305 ? -11.778 14.392 1.148 1.00 94.94 305 THR A N 1
ATOM 2205 C CA . THR A 1 305 ? -11.944 15.058 2.453 1.00 94.94 305 THR A CA 1
ATOM 2206 C C . THR A 1 305 ? -10.834 16.042 2.807 1.00 94.94 305 THR A C 1
ATOM 2208 O O . THR A 1 305 ? -11.032 16.871 3.687 1.00 94.94 305 THR A O 1
ATOM 2211 N N . GLY A 1 306 ? -9.655 15.936 2.185 1.00 93.12 306 GLY A N 1
ATOM 2212 C CA . GLY A 1 306 ? -8.482 16.709 2.613 1.00 93.12 306 GLY A CA 1
ATOM 2213 C C . GLY A 1 306 ? -7.952 16.326 4.005 1.00 93.12 306 GLY A C 1
ATOM 2214 O O . GLY A 1 306 ? -7.206 17.099 4.590 1.00 93.12 306 GLY A O 1
ATOM 2215 N N . TYR A 1 307 ? -8.319 15.145 4.519 1.00 95.94 307 TYR A N 1
ATOM 2216 C CA . TYR A 1 307 ? -7.819 14.496 5.746 1.00 95.94 307 TYR A CA 1
ATOM 2217 C C . TYR A 1 307 ? -8.180 15.128 7.096 1.00 95.94 307 TYR A C 1
ATOM 2219 O O . TYR A 1 307 ? -8.336 14.372 8.049 1.00 95.94 307 TYR A O 1
ATOM 2227 N N . VAL A 1 308 ? -8.399 16.441 7.196 1.00 94.81 308 VAL A N 1
ATOM 2228 C CA . VAL A 1 308 ? -8.670 17.127 8.483 1.00 94.81 308 VAL A CA 1
ATOM 2229 C C . VAL A 1 308 ? -9.789 16.442 9.280 1.00 94.81 308 VAL A C 1
ATOM 2231 O O . VAL A 1 308 ? -9.579 15.994 10.403 1.00 94.81 308 VAL A O 1
ATOM 2234 N N . HIS A 1 309 ? -10.945 16.222 8.652 1.00 96.94 309 HIS A N 1
ATOM 2235 C CA . HIS A 1 309 ? -12.082 15.559 9.298 1.00 96.94 309 HIS A CA 1
ATOM 2236 C C . HIS A 1 309 ? -11.862 14.072 9.604 1.00 96.94 309 HIS A C 1
ATOM 2238 O O . HIS A 1 309 ? -12.511 13.522 10.491 1.00 96.94 309 HIS A O 1
ATOM 2244 N N . ILE A 1 310 ? -10.947 13.412 8.886 1.00 98.38 310 ILE A N 1
ATOM 2245 C CA . ILE A 1 310 ? -10.549 12.032 9.191 1.00 98.38 310 ILE A CA 1
ATOM 2246 C C . ILE A 1 310 ? -9.748 12.011 10.491 1.00 98.38 310 ILE A C 1
ATOM 2248 O O . ILE A 1 310 ? -10.031 11.191 11.360 1.00 98.38 310 ILE A O 1
ATOM 2252 N N . ILE A 1 311 ? -8.802 12.935 10.654 1.00 97.31 311 ILE A N 1
ATOM 2253 C CA . ILE A 1 311 ? -8.007 13.055 11.879 1.00 97.31 311 ILE A CA 1
ATOM 2254 C C . ILE A 1 311 ? -8.917 13.355 13.080 1.00 97.31 311 ILE A C 1
ATOM 2256 O O . ILE A 1 311 ? -8.822 12.677 14.107 1.00 97.31 311 ILE A O 1
ATOM 2260 N N . ASP A 1 312 ? -9.862 14.288 12.926 1.00 96.62 312 ASP A N 1
ATOM 2261 C CA . ASP A 1 312 ? -10.857 14.606 13.959 1.00 96.62 312 ASP A CA 1
ATOM 2262 C C . ASP A 1 312 ? -11.681 13.374 14.365 1.00 96.62 312 ASP A C 1
ATOM 2264 O O . ASP A 1 312 ? -11.864 13.109 15.558 1.00 96.62 312 ASP A O 1
ATOM 2268 N N . ALA A 1 313 ? -12.117 12.574 13.385 1.00 98.31 313 ALA A N 1
ATOM 2269 C CA . ALA A 1 313 ? -12.869 11.348 13.633 1.00 98.31 313 ALA A CA 1
ATOM 2270 C C . ALA A 1 313 ? -12.059 10.304 14.411 1.00 98.31 313 ALA A C 1
ATOM 2272 O O . ALA A 1 313 ? -12.594 9.653 15.309 1.00 98.31 313 ALA A O 1
ATOM 2273 N N . VAL A 1 314 ? -10.767 10.146 14.109 1.00 98.00 314 VAL A N 1
ATOM 2274 C CA . VAL A 1 314 ? -9.905 9.210 14.846 1.00 98.00 314 VAL A CA 1
ATOM 2275 C C . VAL A 1 314 ? -9.725 9.666 16.296 1.00 98.00 314 VAL A C 1
ATOM 2277 O O . VAL A 1 314 ? -9.860 8.850 17.209 1.00 98.00 314 VAL A O 1
ATOM 2280 N N . LYS A 1 315 ? -9.517 10.967 16.540 1.00 96.62 315 LYS A N 1
ATOM 2281 C CA . LYS A 1 315 ? -9.445 11.528 17.902 1.00 96.62 315 LYS A CA 1
ATOM 2282 C C . LYS A 1 315 ? -10.757 11.376 18.674 1.00 96.62 315 LYS A C 1
ATOM 2284 O O . LYS A 1 315 ? -10.741 11.092 19.871 1.00 96.62 315 LYS A O 1
ATOM 2289 N N . GLU A 1 316 ? -11.903 11.595 18.030 1.00 97.06 316 GLU A N 1
ATOM 2290 C CA . GLU A 1 316 ? -13.217 11.376 18.649 1.00 97.06 316 GLU A CA 1
ATOM 2291 C C . GLU A 1 316 ? -13.435 9.901 19.007 1.00 97.06 316 GLU A C 1
ATOM 2293 O O . GLU A 1 316 ? -13.885 9.589 20.115 1.00 97.06 316 GLU A O 1
ATOM 2298 N N . ALA A 1 317 ? -13.070 8.987 18.107 1.00 96.94 317 ALA A N 1
ATOM 2299 C CA . ALA A 1 317 ? -13.155 7.557 18.364 1.00 96.94 317 ALA A CA 1
ATOM 2300 C C . ALA A 1 317 ? -12.245 7.131 19.526 1.00 96.94 317 ALA A C 1
ATOM 2302 O O . ALA A 1 317 ? -12.695 6.383 20.391 1.00 96.94 317 ALA A O 1
ATOM 2303 N N . ALA A 1 318 ? -11.014 7.650 19.591 1.00 96.06 318 ALA A N 1
ATOM 2304 C CA . ALA A 1 318 ? -10.081 7.394 20.689 1.00 96.06 318 ALA A CA 1
ATOM 2305 C C . ALA A 1 318 ? -10.658 7.820 22.045 1.00 96.06 318 ALA A C 1
ATOM 2307 O O . ALA A 1 318 ? -10.706 7.007 22.967 1.00 96.06 318 ALA A O 1
ATOM 2308 N N . ARG A 1 319 ? -11.201 9.045 22.136 1.00 95.12 319 ARG A N 1
ATOM 2309 C CA . ARG A 1 319 ? -11.888 9.540 23.343 1.00 95.12 319 ARG A CA 1
ATOM 2310 C C . ARG A 1 319 ? -13.064 8.650 23.742 1.00 95.12 319 ARG A C 1
ATOM 2312 O O . ARG A 1 319 ? -13.217 8.319 24.911 1.00 95.12 319 ARG A O 1
ATOM 2319 N N . THR A 1 320 ? -13.869 8.222 22.770 1.00 94.00 320 THR A N 1
ATOM 2320 C CA . THR A 1 320 ? -15.025 7.341 23.016 1.00 94.00 320 THR A CA 1
ATOM 2321 C C . THR A 1 320 ? -14.602 5.963 23.536 1.00 94.00 320 THR A C 1
ATOM 2323 O O . THR A 1 320 ? -15.304 5.365 24.346 1.00 94.00 320 THR A O 1
ATOM 2326 N N . LEU A 1 321 ? -13.458 5.458 23.073 1.00 91.06 321 LEU A N 1
ATOM 2327 C CA . LEU A 1 321 ? -12.899 4.164 23.465 1.00 91.06 321 LEU A CA 1
ATOM 2328 C C . LEU A 1 321 ? -12.039 4.230 24.739 1.00 91.06 321 LEU A C 1
ATOM 2330 O O . LEU A 1 321 ? -11.560 3.192 25.187 1.00 91.06 321 LEU A O 1
ATOM 2334 N N . GLY A 1 322 ? -11.828 5.419 25.316 1.00 90.56 322 GLY A N 1
ATOM 2335 C CA . GLY A 1 322 ? -10.939 5.608 26.465 1.00 90.56 322 GLY A CA 1
ATOM 2336 C C . GLY A 1 322 ? -9.458 5.379 26.145 1.00 90.56 322 GLY A C 1
ATOM 2337 O O . GLY A 1 322 ? -8.676 5.087 27.047 1.00 90.56 322 GLY A O 1
ATOM 2338 N N . VAL A 1 323 ? -9.064 5.482 24.872 1.00 87.25 323 VAL A N 1
ATOM 2339 C CA . VAL A 1 323 ? -7.658 5.408 24.458 1.00 87.25 323 VAL A CA 1
ATOM 2340 C C . VAL A 1 323 ? -7.006 6.767 24.740 1.00 87.25 323 VAL A C 1
ATOM 2342 O O . VAL A 1 323 ? -7.518 7.775 24.243 1.00 87.25 323 VAL A O 1
ATOM 2345 N N . PRO A 1 324 ? -5.892 6.831 25.499 1.00 74.69 324 PRO A N 1
ATOM 2346 C CA . PRO A 1 324 ? -5.248 8.095 25.841 1.00 74.69 324 PRO A CA 1
ATOM 2347 C C . PRO A 1 324 ? -4.883 8.902 24.594 1.00 74.69 324 PRO A C 1
ATOM 2349 O O . PRO A 1 324 ? -4.129 8.449 23.726 1.00 74.69 324 PRO A O 1
ATOM 2352 N N . THR A 1 325 ? -5.404 10.125 24.516 1.00 71.75 325 THR A N 1
ATOM 2353 C CA . THR A 1 325 ? -5.014 11.077 23.472 1.00 71.75 325 THR A CA 1
ATOM 2354 C C . THR A 1 325 ? -3.881 11.955 23.990 1.00 71.75 325 THR A C 1
ATOM 2356 O O . THR A 1 325 ? -3.831 12.288 25.172 1.00 71.75 325 THR A O 1
ATOM 2359 N N . GLY A 1 326 ? -2.929 12.311 23.124 1.00 57.19 326 GLY A N 1
ATOM 2360 C CA . GLY A 1 326 ? -1.638 12.908 23.509 1.00 57.19 326 GLY A CA 1
ATOM 2361 C C . GLY A 1 326 ? -1.673 14.267 24.230 1.00 57.19 326 GLY A C 1
ATOM 2362 O O . GLY A 1 326 ? -0.611 14.831 24.465 1.00 57.19 326 GLY A O 1
ATOM 2363 N N . GLN A 1 327 ? -2.845 14.798 24.586 1.00 49.59 327 GLN A N 1
ATOM 2364 C CA . GLN A 1 327 ? -2.976 15.961 25.469 1.00 49.59 327 GLN A CA 1
ATOM 2365 C C . GLN A 1 327 ? -3.177 15.598 26.953 1.00 49.59 327 GLN A C 1
ATOM 2367 O O . GLN A 1 327 ? -2.994 16.465 27.797 1.00 49.59 327 GLN A O 1
ATOM 2372 N N . GLU A 1 328 ? -3.4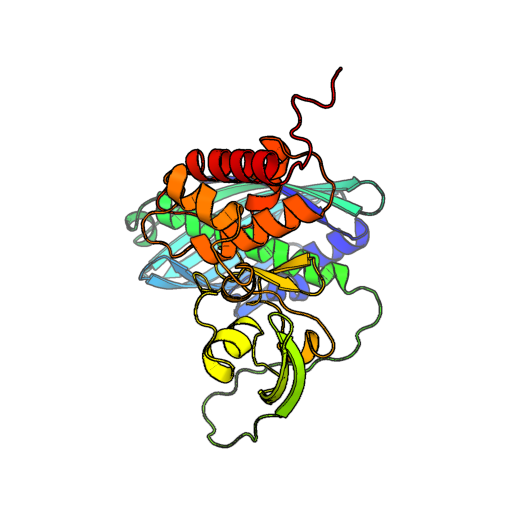82 14.340 27.294 1.00 45.72 328 GLU A N 1
ATOM 2373 C CA . GLU A 1 328 ? -3.737 13.902 28.684 1.00 45.72 328 GLU A CA 1
ATOM 2374 C C . GLU A 1 328 ? -2.551 13.162 29.331 1.00 45.72 328 GLU A C 1
ATOM 2376 O O . GLU A 1 328 ? -2.552 12.924 30.532 1.00 45.72 328 GLU A O 1
ATOM 2381 N N . ALA A 1 329 ? -1.499 12.838 28.569 1.00 40.66 329 ALA A N 1
ATOM 2382 C CA . ALA A 1 329 ? -0.293 12.175 29.090 1.00 40.66 329 ALA A CA 1
ATOM 2383 C C . ALA A 1 329 ? 0.696 13.133 29.795 1.00 40.66 329 ALA A C 1
ATOM 2385 O O . ALA A 1 329 ? 1.792 12.725 30.175 1.00 40.66 329 ALA A O 1
ATOM 2386 N N . ALA A 1 330 ? 0.322 14.406 29.945 1.00 33.94 330 ALA A N 1
ATOM 2387 C CA . ALA A 1 330 ? 1.085 15.435 30.641 1.00 33.94 330 ALA A CA 1
ATOM 2388 C C . ALA A 1 330 ? 0.242 16.010 31.789 1.00 33.94 330 ALA A C 1
ATOM 2390 O O . ALA A 1 330 ? -0.247 17.137 31.722 1.00 33.94 330 ALA A O 1
ATOM 2391 N N . SER A 1 331 ? 0.011 15.212 32.828 1.00 32.81 331 SER A N 1
ATOM 2392 C CA . SER A 1 331 ? -0.511 15.652 34.128 1.00 32.81 331 SER A CA 1
ATOM 2393 C C . SER A 1 331 ? 0.022 14.738 35.218 1.00 32.81 331 SER A C 1
ATOM 2395 O O . SER A 1 331 ? -0.051 13.505 35.021 1.00 32.81 331 SER A O 1
#

InterPro domains:
  IPR001041 2Fe-2S ferredoxin-type iron-sulfur binding domain [PF00111] (175-221)
  IPR001041 2Fe-2S ferredoxin-type iron-sulfur binding domain [PS51085] (170-246)
  IPR001041 2Fe-2S ferredoxin-type iron-sulfur binding domain [cd00207] (172-242)
  IPR002888 [2Fe-2S]-binding [PF01799] (242-315)
  IPR010419 Carbon monoxide dehydrogenase subunit G [PF06240] (5-142)
  IPR010419 Carbon monoxide dehydrogenase subunit G [cd05018] (1-145)
  IPR012675 Beta-grasp domain superfamily [G3DSA:3.10.20.30] (163-244)
  IPR023393 START-like domain superfamily [G3DSA:3.30.530.20] (1-152)
  IPR036010 2Fe-2S ferredoxin-like superfamily [SSF54292] (171-247)
  IPR036884 [2Fe-2S]-binding domain superfamily [SSF47741] (253-323)
  IPR051452 Diverse Oxidoreductases [PTHR44379] (168-320)

Foldseek 3Di:
DKDKDKDWFLADLLLLLVLVPDQVSQQQLFAQWPDWADPDDQKIWTWGFDDQDPDTFIWTKMKGWAPDDRSFWTKIWMKIARDQCWIKIKIKTWTWDDDPNIIMIIMMMDMDTDHNPPVSDPVSVVVRVVVRVVSSSVSSSVVRVPPDDDPDDDDDDDDPDDPDDDFDWDWAWEQELNRIDIDIDGQQAFQLCCCCPVVVNPQQADDDPPLQAQSNWWQKQLATDNSSPHGSNNSGPIYIYWCVSQQDDPGRQLLVVLCVVLVVDDPSRLVRRLSRLLSSLLPVLDALEPVSSCVSCNSHDDPPDPCPSSSRSSVRSCVVVVRHHPVPVPD

Nearest PDB structures (foldseek):
  8uem-assembly1_F  TM=9.616E-01  e=8.259E-19  Mycolicibacterium smegmatis MC2 155
  1rm6-assembly1_C  TM=9.581E-01  e=3.207E-17  Thauera aromatica
  1ffv-assembly1_A  TM=9.580E-01  e=3.989E-17  Hydrogenophaga pseudoflava
  3hrd-assembly1_H  TM=9.622E-01  e=1.116E-15  Eubacterium barkeri
  1t3q-assembly1_D  TM=9.153E-01  e=1.841E-16  Pseudomonas putida

Secondary structure (DSSP, 8-state):
-EEEEEEEESS-HHHHHHHHT-HHHHHHHSTTEEEEEEEETTEEEEEEEEEETTEEEEEEEEEEEEEEETTTEEEEEEEEE-GGG-EEEEEEEEEEEEETTEEEEEEEEEEEEEGGGGGG-HHHHHHHHHHHHHHHHHHHHHHHHT-S--------------S-----EEEEEEEETTEEEEEEEETT-BHHHIIIIIS---SS----SSS-S-TTEEEETTEEEEGGGSBHHHHTTSEEE-GGGSS-TTS--HHHHHHHHTT--SS-SSHHHHHHHHHHHHHTT--BSHHHHHHHHTT---SSS-SHHHHHHHHHHHHHHTPPBTTSS--

Solvent-accessible surface area (backbone atoms only — not comparable to full-atom values): 17965 Å² total; per-residue (Å²): 90,78,48,74,52,74,44,82,34,80,31,44,43,68,58,52,46,50,43,78,72,30,45,70,52,45,32,75,18,39,80,49,40,80,43,44,42,79,76,49,94,56,27,33,39,37,31,36,45,49,68,62,84,96,46,74,40,59,26,49,28,44,36,40,57,41,80,74,40,88,70,37,34,31,34,39,40,37,39,30,42,26,70,86,47,20,36,43,37,38,39,33,42,43,37,44,44,82,46,97,75,20,18,36,39,40,40,43,35,41,41,49,64,36,62,57,58,49,72,72,37,69,66,57,55,52,52,49,54,51,50,53,52,55,47,25,53,51,43,46,43,52,64,49,62,57,83,66,81,84,76,90,74,83,84,83,76,90,72,81,86,73,92,83,76,83,72,58,69,33,80,26,40,36,29,49,52,88,38,83,46,75,48,79,41,52,55,80,39,28,30,45,50,43,39,31,72,74,68,61,48,62,64,50,33,83,78,64,93,76,84,55,36,25,13,27,24,25,22,51,74,72,40,58,39,52,22,76,80,34,37,33,57,76,49,41,78,37,39,38,40,44,62,82,47,57,44,55,99,90,49,73,29,55,53,60,49,21,27,59,74,49,55,36,55,74,89,51,62,37,44,34,6,47,49,31,29,49,50,29,48,72,69,66,76,56,65,48,38,72,68,52,50,50,62,53,39,66,54,38,54,69,93,77,67,78,53,61,32,42,53,52,10,51,55,50,18,30,59,76,70,68,44,67,40,65,78,68,82,77,121

Radius of gyration: 23.61 Å; Cα contacts (8 Å, |Δi|>4): 628; chains: 1; bounding box: 61×46×68 Å

Sequence (331 aa):
MEFTGTQLIPARRAAVWSALNDPAALQQCIQGCERFEADGPGQWTAVVVAAIGPVKARFTGSVSLHDIEPLAGYRLEGQGQGGAAGFGKLQAQVRLRDEAGNTRLDYTAKAQVGGKLAQIGSRLVSGVAQKMVDQFFTAFNELLAGGGTHLAGPAVQEAEGSEGGEATLARVQLTVNGRPVERQVEARTLLVEFLRKNLGLTGTHVGCDTTQCGACTVNLDGVPVKSCTVLAAQASGGSVTTIEGLAPAGGLHPLQQAFNRCHALQCGFCTPGMIMAADGLLRSGCPVNDASIEQALEGNLCRCTGYVHIIDAVKEAARTLGVPTGQEAAS